Protein AF-0000000076477347 (afdb_homodimer)

Radius of gyration: 23.26 Å; Cα contacts (8 Å, |Δi|>4): 384; chains: 2; bounding box: 80×72×54 Å

Nearest PDB structures (foldseek):
  6jx6-assembly1_C  TM=3.101E-01  e=1.549E+00  Homo sapiens
  8zgt-assembly1_B  TM=3.311E-01  e=4.019E+00  Rattus norvegicus
  6jx6-assembly1_A  TM=3.205E-01  e=6.981E+00  Homo sapiens
  8e2i-assembly1_F  TM=3.135E-01  e=9.434E+00  Homo sapiens
  6jx6-assembly1_C  TM=3.101E-01  e=1.092E+00  Homo sapiens

pLDDT: mean 87.74, std 16.14, range [34.28, 98.88]

Solvent-accessible surface area (backbone atoms only — not comparable to full-atom values): 16203 Å² total; per-residue (Å²): 125,46,70,47,21,45,52,8,28,43,40,31,22,43,45,35,34,51,50,20,51,51,49,57,73,47,49,50,94,63,25,25,78,63,32,74,58,43,47,65,43,47,50,50,52,47,52,53,48,20,65,73,67,69,42,90,68,79,85,78,55,50,40,61,53,42,50,49,50,34,45,25,25,32,55,10,20,58,37,28,42,72,66,34,65,66,16,38,49,33,39,42,50,43,49,67,56,47,39,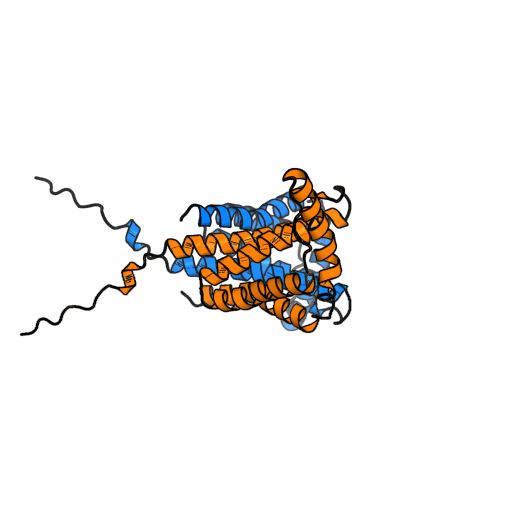64,52,72,28,47,28,86,83,44,59,85,89,40,70,66,23,56,52,23,43,50,53,32,36,54,50,42,17,54,46,10,44,44,34,24,49,52,19,49,59,70,63,45,74,68,61,74,74,73,53,81,74,72,75,78,79,79,125,124,46,69,46,21,45,52,7,29,41,40,32,22,43,45,35,33,52,50,21,51,51,50,58,72,47,50,49,94,63,24,26,78,62,32,73,57,43,45,65,43,48,50,51,52,46,51,51,47,20,66,72,66,71,43,90,68,80,85,78,55,49,40,59,52,43,50,50,50,35,45,26,25,32,55,11,20,57,36,29,41,74,66,34,64,66,14,38,50,34,39,43,51,43,49,65,57,47,38,62,52,73,29,47,30,86,82,45,60,83,89,40,71,66,23,55,52,23,42,50,53,32,38,52,49,42,17,54,45,10,44,42,34,24,48,53,19,50,57,70,64,45,75,70,61,74,75,74,53,80,73,74,76,76,78,80,124

Sequence (314 aa):
MGFSSFLGRVLFASLFILSAWQMFNEFDANGGPISKELIPKLSVVKNNLSSKLGVALPDIDARQFIATIIFLKGVGGILFVFGSTFGSFLLLLHLAITTPLLYDFYNHSPGKPKYNQLLNDFLLNTALFGALLFFIGMKNSIPRSQLRKKTPKAKTVMGFSSFLGRVLFASLFILSAWQMFNEFDANGGPISKELIPKLSVVKNNLSSKLGVALPDIDARQFIATIIFLKGVGGILFVFGSTFGSFLLLLHLAITTPLLYDFYNHSPGKPKYNQLLNDFLLNTALFGALLFFIGMKNSIPRSQLRKKTPKAKTV

Foldseek 3Di:
DDPVQLVVLLVLLVVLQVVLVVQVVQQDPQSGPVLVQQQVLVVVVQVVVCVVVVHRDDRDRSNVVSVLLSCLSNVLSVCVSVVDLVSLVSVLVSLVRVLCRRLVLVVDDPPDPSSVVSVVSSVVSVVSNVVSVVSNVVVVPPDPVVVPPDPPDPPDD/DDPVQLVVLLVLLVVLQVVLVVQVVQQDPQSGPCLVQQQVLVVVVQVVVCVVVVHRDDRDRSNVVSVLLSCLSNVLSVCVSVVDLVSLVSVLVSLVRVLCRRLVLVVDDPPDPSSVVSVVSSVVSVVSNVVSVVSNVVVVPPDPPVVPDDPPDPPPD

InterPro domains:
  IPR008637 HR-like lesion-inducer [PF05514] (1-138)

Structure (mmCIF, N/CA/C/O backbone):
data_AF-0000000076477347-model_v1
#
loop_
_entity.id
_entity.type
_entity.pdbx_description
1 polymer 'HR-like lesion-inducer'
#
loop_
_atom_site.group_PDB
_atom_site.id
_atom_site.type_symbol
_atom_site.label_atom_id
_atom_site.label_alt_id
_atom_site.label_comp_id
_atom_site.label_asym_id
_atom_site.label_entity_id
_atom_site.label_seq_id
_atom_site.pdbx_PDB_ins_code
_atom_site.Cartn_x
_atom_site.Cartn_y
_atom_site.Cartn_z
_atom_site.occupancy
_atom_site.B_iso_or_equiv
_atom_site.auth_seq_id
_atom_site.auth_comp_id
_atom_site.auth_asym_id
_atom_site.auth_atom_id
_atom_site.pdbx_PDB_model_num
ATOM 1 N N . MET A 1 1 ? -22.594 1.896 -4.039 1 59.19 1 MET A N 1
ATOM 2 C CA . MET A 1 1 ? -21.438 2.359 -3.285 1 59.19 1 MET A CA 1
ATOM 3 C C . MET A 1 1 ? -21.047 3.77 -3.707 1 59.19 1 MET A C 1
ATOM 5 O O . MET A 1 1 ? -21.297 4.18 -4.84 1 59.19 1 MET A O 1
ATOM 9 N N . GLY A 1 2 ? -20.922 4.781 -2.832 1 76 2 GLY A N 1
ATOM 10 C CA . GLY A 1 2 ? -20.75 6.195 -3.127 1 76 2 GLY A CA 1
ATOM 11 C C . GLY A 1 2 ? -19.547 6.473 -4.012 1 76 2 GLY A C 1
ATOM 12 O O . GLY A 1 2 ? -18.766 5.566 -4.312 1 76 2 GLY A O 1
ATOM 13 N N . PHE A 1 3 ? -19.469 7.473 -4.719 1 89.75 3 PHE A N 1
ATOM 14 C CA . PHE A 1 3 ? -18.422 7.953 -5.609 1 89.75 3 PHE A CA 1
ATOM 15 C C . PHE A 1 3 ? -17.047 7.754 -4.973 1 89.75 3 PHE A C 1
ATOM 17 O O . PHE A 1 3 ? -16.094 7.324 -5.645 1 89.75 3 PHE A O 1
ATOM 24 N N . SER A 1 4 ? -16.984 7.984 -3.709 1 92.5 4 SER A N 1
ATOM 25 C CA . SER A 1 4 ? -15.703 7.844 -3.025 1 92.5 4 SER A CA 1
ATOM 26 C C . SER A 1 4 ? -15.242 6.391 -3.01 1 92.5 4 SER A C 1
ATOM 28 O O . SER A 1 4 ? -14.055 6.109 -3.156 1 92.5 4 SER A O 1
ATOM 30 N N . SER A 1 5 ? -16.156 5.488 -2.859 1 94.62 5 SER A N 1
ATOM 31 C CA . SER A 1 5 ? -15.812 4.074 -2.848 1 94.62 5 SER A CA 1
ATOM 32 C C . SER A 1 5 ? -15.328 3.613 -4.219 1 94.62 5 SER A C 1
ATOM 34 O O . SER A 1 5 ? -14.328 2.893 -4.32 1 94.62 5 SER A O 1
ATOM 36 N N . PHE A 1 6 ? -15.977 4.078 -5.238 1 96.56 6 PHE A N 1
ATOM 37 C CA . PHE A 1 6 ? -15.586 3.711 -6.594 1 96.56 6 PHE A CA 1
ATOM 38 C C . PHE A 1 6 ? -14.219 4.281 -6.938 1 96.56 6 PHE A C 1
ATOM 40 O O . PHE A 1 6 ? -13.352 3.566 -7.441 1 96.56 6 PHE A O 1
ATOM 47 N N . LEU A 1 7 ? -14.023 5.559 -6.633 1 98 7 LEU A N 1
ATOM 48 C CA . LEU A 1 7 ? -12.734 6.199 -6.891 1 98 7 LEU A CA 1
ATOM 49 C C . LEU A 1 7 ? -11.625 5.5 -6.121 1 98 7 LEU A C 1
ATOM 51 O O . LEU A 1 7 ? -10.523 5.301 -6.652 1 98 7 LEU A O 1
ATOM 55 N N . GLY A 1 8 ? -11.938 5.207 -4.883 1 98.5 8 GLY A N 1
ATOM 56 C CA . GLY A 1 8 ? -10.961 4.492 -4.07 1 98.5 8 GLY A CA 1
ATOM 57 C C . GLY A 1 8 ? -10.562 3.15 -4.652 1 98.5 8 GLY A C 1
ATOM 58 O O . GLY A 1 8 ? -9.383 2.811 -4.691 1 98.5 8 GLY A O 1
ATOM 59 N N . ARG A 1 9 ? -11.5 2.412 -5.16 1 98.56 9 ARG A N 1
ATOM 60 C CA . ARG A 1 9 ? -11.227 1.1 -5.738 1 98.56 9 ARG A CA 1
ATOM 61 C C . ARG A 1 9 ? -10.422 1.225 -7.023 1 98.56 9 ARG A C 1
ATOM 63 O O . ARG A 1 9 ? -9.547 0.397 -7.301 1 98.56 9 ARG A O 1
ATOM 70 N N . VAL A 1 10 ? -10.688 2.219 -7.777 1 98.75 10 VAL A N 1
ATOM 71 C CA . VAL A 1 10 ? -9.953 2.443 -9.016 1 98.75 10 VAL A CA 1
ATOM 72 C C . VAL A 1 10 ? -8.492 2.746 -8.703 1 98.75 10 VAL A C 1
ATOM 74 O O . VAL A 1 10 ? -7.586 2.172 -9.312 1 98.75 10 VAL A O 1
ATOM 77 N N . LEU A 1 11 ? -8.258 3.625 -7.77 1 98.75 11 LEU A N 1
ATOM 78 C CA . LEU A 1 11 ? -6.895 3.979 -7.383 1 98.75 11 LEU A CA 1
ATOM 79 C C . LEU A 1 11 ? -6.16 2.77 -6.816 1 98.75 11 LEU A C 1
ATOM 81 O O . LEU A 1 11 ? -4.996 2.529 -7.152 1 98.75 11 LEU A O 1
ATOM 85 N N . PHE A 1 12 ? -6.855 2.035 -6.012 1 98.88 12 PHE A N 1
ATOM 86 C CA . PHE A 1 12 ? -6.266 0.847 -5.406 1 98.88 12 PHE A CA 1
ATOM 87 C C . PHE A 1 12 ? -5.895 -0.177 -6.473 1 98.88 12 PHE A C 1
ATOM 89 O O . PHE A 1 12 ? -4.762 -0.661 -6.508 1 98.88 12 PHE A O 1
ATOM 96 N N . ALA A 1 13 ? -6.824 -0.39 -7.418 1 98.88 13 ALA A N 1
ATOM 97 C CA . ALA A 1 13 ? -6.668 -1.441 -8.422 1 98.88 13 ALA A CA 1
ATOM 98 C C . ALA A 1 13 ? -5.648 -1.04 -9.477 1 98.88 13 ALA A C 1
ATOM 100 O O . ALA A 1 13 ? -5.062 -1.899 -10.141 1 98.88 13 ALA A O 1
ATOM 101 N N . SER A 1 14 ? -5.504 0.234 -9.609 1 98.62 14 SER A N 1
ATOM 102 C CA . SER A 1 14 ? -4.59 0.7 -10.648 1 98.62 14 SER A CA 1
ATOM 103 C C . SER A 1 14 ? -3.178 0.174 -10.422 1 98.62 14 SER A C 1
ATOM 105 O O . SER A 1 14 ? -2.457 -0.12 -11.375 1 98.62 14 SER A O 1
ATOM 107 N N . LEU A 1 15 ? -2.748 0.064 -9.18 1 98.5 15 LEU A N 1
ATOM 108 C CA . LEU A 1 15 ? -1.433 -0.482 -8.867 1 98.5 15 LEU A CA 1
ATOM 109 C C . LEU A 1 15 ? -1.254 -1.865 -9.484 1 98.5 15 LEU A C 1
ATOM 111 O O . LEU A 1 15 ? -0.25 -2.127 -10.148 1 98.5 15 LEU A O 1
ATOM 115 N N . PHE A 1 16 ? -2.281 -2.686 -9.312 1 98.75 16 PHE A N 1
ATOM 116 C CA . PHE A 1 16 ? -2.195 -4.078 -9.742 1 98.75 16 PHE A CA 1
ATOM 117 C C . PHE A 1 16 ? -2.354 -4.184 -11.258 1 98.75 16 PHE A C 1
ATOM 119 O O . PHE A 1 16 ? -1.643 -4.953 -11.906 1 98.75 16 PHE A O 1
ATOM 126 N N . ILE A 1 17 ? -3.238 -3.404 -11.789 1 98.69 17 ILE A N 1
ATOM 127 C CA . ILE A 1 17 ? -3.521 -3.463 -13.219 1 98.69 17 ILE A CA 1
ATOM 128 C C . ILE A 1 17 ? -2.311 -2.963 -14.008 1 98.69 17 ILE A C 1
ATOM 130 O O . ILE A 1 17 ? -1.913 -3.576 -15 1 98.69 17 ILE A O 1
ATOM 134 N N . LEU A 1 18 ? -1.675 -1.872 -13.578 1 97.88 18 LEU A N 1
ATOM 135 C CA . LEU A 1 18 ? -0.497 -1.339 -14.25 1 97.88 18 LEU A CA 1
ATOM 136 C C . LEU A 1 18 ? 0.675 -2.309 -14.148 1 97.88 18 LEU A C 1
ATOM 138 O O . LEU A 1 18 ? 1.418 -2.498 -15.117 1 97.88 18 LEU A O 1
ATOM 142 N N . SER A 1 19 ? 0.821 -2.842 -12.977 1 97.31 19 SER A N 1
ATOM 143 C CA . SER A 1 19 ? 1.883 -3.824 -12.789 1 97.31 19 SER A CA 1
ATOM 144 C C . SER A 1 19 ? 1.677 -5.039 -13.688 1 97.31 19 SER A C 1
ATOM 146 O O . SER A 1 19 ? 2.629 -5.543 -14.289 1 97.31 19 SER A O 1
ATOM 148 N N . ALA A 1 20 ? 0.425 -5.504 -13.742 1 97.88 20 ALA A N 1
ATOM 149 C CA . ALA A 1 20 ? 0.11 -6.629 -14.617 1 97.88 20 ALA A CA 1
ATOM 150 C C . ALA A 1 20 ? 0.413 -6.293 -16.078 1 97.88 20 ALA A C 1
ATOM 152 O O . ALA A 1 20 ? 0.956 -7.121 -16.812 1 97.88 20 ALA A O 1
ATOM 153 N N . TRP A 1 21 ? 0.079 -5.113 -16.469 1 97.38 21 TRP A N 1
ATOM 154 C CA . TRP A 1 21 ? 0.331 -4.656 -17.844 1 97.38 21 TRP A CA 1
ATOM 155 C C . TRP A 1 21 ? 1.826 -4.637 -18.141 1 97.38 21 TRP A C 1
ATOM 157 O O . TRP A 1 21 ? 2.26 -5.105 -19.188 1 97.38 21 TRP A O 1
ATOM 167 N N . GLN A 1 22 ? 2.607 -4.129 -17.234 1 95.31 22 GLN A N 1
ATOM 168 C CA . GLN A 1 22 ? 4.059 -4.086 -17.391 1 95.31 22 GLN A CA 1
ATOM 169 C C . GLN A 1 22 ? 4.645 -5.492 -17.469 1 95.31 22 GLN A C 1
ATOM 171 O O . GLN A 1 22 ? 5.5 -5.766 -18.312 1 95.31 22 GLN A O 1
ATOM 176 N N . MET A 1 23 ? 4.172 -6.328 -16.578 1 95.81 23 MET A N 1
ATOM 177 C CA . MET A 1 23 ? 4.66 -7.703 -16.562 1 95.81 23 MET A CA 1
ATOM 178 C C . MET A 1 23 ? 4.316 -8.414 -17.875 1 95.81 23 MET A C 1
ATOM 180 O O . MET A 1 23 ? 5.098 -9.227 -18.359 1 95.81 23 MET A O 1
ATOM 184 N N . PHE A 1 24 ? 3.201 -8.094 -18.375 1 96.25 24 PHE A N 1
ATOM 185 C CA . PHE A 1 24 ? 2.768 -8.68 -19.641 1 96.25 24 PHE A CA 1
ATOM 186 C C . PHE A 1 24 ? 3.656 -8.219 -20.781 1 96.25 24 PHE A C 1
ATOM 188 O O . PHE A 1 24 ? 4.062 -9.023 -21.625 1 96.25 24 PHE A O 1
ATOM 195 N N . ASN A 1 25 ? 4.016 -6.953 -20.766 1 95.62 25 ASN A N 1
ATOM 196 C CA . ASN A 1 25 ? 4.848 -6.391 -21.828 1 95.62 25 ASN A CA 1
ATOM 197 C C . ASN A 1 25 ? 6.277 -6.922 -21.766 1 95.62 25 ASN A C 1
ATOM 199 O O . ASN A 1 25 ? 6.969 -6.988 -22.781 1 95.62 25 ASN A O 1
ATOM 203 N N . GLU A 1 26 ? 6.672 -7.297 -20.594 1 94.38 26 GLU A N 1
ATOM 204 C CA . GLU A 1 26 ? 8.039 -7.773 -20.406 1 94.38 26 GLU A CA 1
ATOM 205 C C . GLU A 1 26 ? 8.094 -9.297 -20.406 1 94.38 26 GLU A C 1
ATOM 207 O O . GLU A 1 26 ? 9.148 -9.883 -20.156 1 94.38 26 GLU A O 1
ATOM 212 N N . PHE A 1 27 ? 6.957 -9.891 -20.75 1 92 27 PHE A N 1
ATOM 213 C CA . PHE A 1 27 ? 6.84 -11.344 -20.703 1 92 27 PHE A CA 1
ATOM 214 C C . PHE A 1 27 ? 7.648 -11.977 -21.828 1 92 27 PHE A C 1
ATOM 216 O O . PHE A 1 27 ? 7.543 -11.562 -22.984 1 92 27 PHE A O 1
ATOM 223 N N . ASP A 1 28 ? 8.633 -12.797 -21.516 1 91.5 28 ASP A N 1
ATOM 224 C CA . ASP A 1 28 ? 9.469 -13.469 -22.516 1 91.5 28 ASP A CA 1
ATOM 225 C C . ASP A 1 28 ? 9.555 -14.969 -22.234 1 91.5 28 ASP A C 1
ATOM 227 O O . ASP A 1 28 ? 8.719 -15.516 -21.516 1 91.5 28 ASP A O 1
ATOM 231 N N . ALA A 1 29 ? 10.438 -15.703 -22.891 1 88.56 29 ALA A N 1
ATOM 232 C CA . ALA A 1 29 ? 10.539 -17.156 -22.812 1 88.56 29 ALA A CA 1
ATOM 233 C C . ALA A 1 29 ? 10.891 -17.609 -21.406 1 88.56 29 ALA A C 1
ATOM 235 O O . ALA A 1 29 ? 10.57 -18.734 -21 1 88.56 29 ALA A O 1
ATOM 236 N N . ASN A 1 30 ? 11.461 -16.734 -20.609 1 87.81 30 ASN A N 1
ATOM 237 C CA . ASN A 1 30 ? 11.867 -17.078 -19.25 1 87.81 30 ASN A CA 1
ATOM 238 C C . ASN A 1 30 ? 10.977 -16.391 -18.203 1 87.81 30 ASN A C 1
ATOM 240 O O . ASN A 1 30 ? 11.305 -16.359 -17.016 1 87.81 30 ASN A O 1
ATOM 244 N N . GLY A 1 31 ? 9.844 -15.766 -18.578 1 90 31 GLY A N 1
ATOM 245 C CA . GLY A 1 31 ? 8.914 -15.141 -17.656 1 90 31 GLY A CA 1
ATOM 246 C C . GLY A 1 31 ? 9.18 -13.664 -17.453 1 90 31 GLY A C 1
ATOM 247 O O . GLY A 1 31 ? 8.406 -12.977 -16.766 1 90 31 GLY A O 1
ATOM 248 N N . GLY A 1 32 ? 10.344 -13.125 -17.969 1 91.25 32 GLY A N 1
ATOM 249 C CA . GLY A 1 32 ? 10.656 -11.711 -17.844 1 91.25 32 GLY A CA 1
ATOM 250 C C . GLY A 1 32 ? 11.609 -11.406 -16.719 1 91.25 32 GLY A C 1
ATOM 251 O O . GLY A 1 32 ? 12.031 -12.305 -15.984 1 91.25 32 GLY A O 1
ATOM 252 N N . PRO A 1 33 ? 11.984 -10.156 -16.516 1 89.25 33 PRO A N 1
ATOM 253 C CA . PRO A 1 33 ? 12.961 -9.75 -15.508 1 89.25 33 PRO A CA 1
ATOM 254 C C . PRO A 1 33 ? 12.547 -10.133 -14.086 1 89.25 33 PRO A C 1
ATOM 256 O O . PRO A 1 33 ? 13.391 -10.469 -13.258 1 89.25 33 PRO A O 1
ATOM 259 N N . ILE A 1 34 ? 11.32 -10.125 -13.836 1 90.06 34 ILE A N 1
ATOM 260 C CA . ILE A 1 34 ? 10.844 -10.398 -12.484 1 90.06 34 ILE A CA 1
ATOM 261 C C . ILE A 1 34 ? 11.062 -11.867 -12.148 1 90.06 34 ILE A C 1
ATOM 263 O O . ILE A 1 34 ? 11.141 -12.234 -10.977 1 90.06 34 ILE A O 1
ATOM 267 N N . SER A 1 35 ? 11.055 -12.742 -13.133 1 90.5 35 SER A N 1
ATOM 268 C CA . SER A 1 35 ? 11.273 -14.172 -12.922 1 90.5 35 SER A CA 1
ATOM 269 C C . SER A 1 35 ? 12.633 -14.438 -12.289 1 90.5 35 SER A C 1
ATOM 271 O O . SER A 1 35 ? 12.797 -15.406 -11.547 1 90.5 35 SER A O 1
ATOM 273 N N . LYS A 1 36 ? 13.57 -13.602 -12.602 1 89.62 36 LYS A N 1
ATOM 274 C CA . LYS A 1 36 ? 14.922 -13.766 -12.07 1 89.62 36 LYS A CA 1
ATOM 275 C C . LYS A 1 36 ? 14.945 -13.57 -10.555 1 89.62 36 LYS A C 1
ATOM 277 O O . LYS A 1 36 ? 15.82 -14.109 -9.867 1 89.62 36 LYS A O 1
ATOM 282 N N . GLU A 1 37 ? 13.961 -12.859 -10.086 1 88.06 37 GLU A N 1
ATOM 283 C CA . GLU A 1 37 ? 13.867 -12.617 -8.648 1 88.06 37 GLU A CA 1
ATOM 284 C C . GLU A 1 37 ? 12.953 -13.633 -7.977 1 88.06 37 GLU A C 1
ATOM 286 O O . GLU A 1 37 ? 13.25 -14.133 -6.891 1 88.06 37 GLU A O 1
ATOM 291 N N . LEU A 1 38 ? 11.938 -14.023 -8.602 1 90.06 38 LEU A N 1
ATOM 292 C CA . LEU A 1 38 ? 10.867 -14.805 -7.996 1 90.06 38 L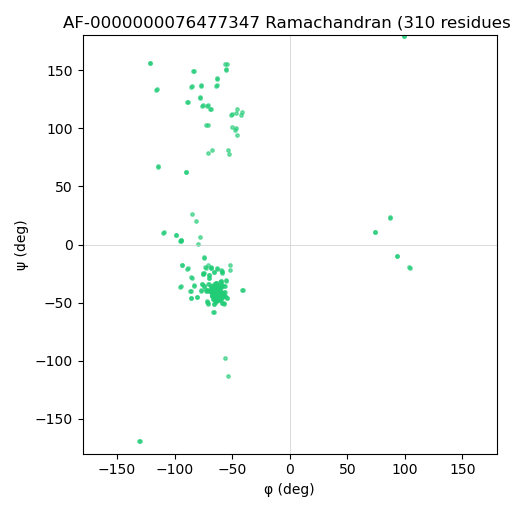EU A CA 1
ATOM 293 C C . LEU A 1 38 ? 11.188 -16.297 -8.031 1 90.06 38 LEU A C 1
ATOM 295 O O . LEU A 1 38 ? 10.961 -17 -7.047 1 90.06 38 LEU A O 1
ATOM 299 N N . ILE A 1 39 ? 11.742 -16.75 -9.109 1 87.75 39 ILE A N 1
ATOM 300 C CA . ILE A 1 39 ? 11.836 -18.188 -9.352 1 87.75 39 ILE A CA 1
ATOM 301 C C . ILE A 1 39 ? 12.867 -18.797 -8.406 1 87.75 39 ILE A C 1
ATOM 303 O O . ILE A 1 39 ? 12.602 -19.828 -7.77 1 87.75 39 ILE A O 1
ATOM 307 N N . PRO A 1 40 ? 14.094 -18.203 -8.32 1 87.56 40 PRO A N 1
ATOM 308 C CA . PRO A 1 40 ? 15.047 -18.781 -7.371 1 87.56 40 PRO A CA 1
ATOM 309 C C . PRO A 1 40 ? 14.5 -18.844 -5.945 1 87.56 40 PRO A C 1
ATOM 311 O O . PRO A 1 40 ? 14.75 -19.812 -5.223 1 87.56 40 PRO A O 1
ATOM 314 N N . LYS A 1 41 ? 13.734 -17.859 -5.574 1 87.88 41 LYS A N 1
ATOM 315 C CA . LYS A 1 41 ? 13.172 -17.812 -4.227 1 87.88 41 LYS A CA 1
ATOM 316 C C . LYS A 1 41 ? 12.062 -18.844 -4.059 1 87.88 41 LYS A C 1
ATOM 318 O O . LYS A 1 41 ? 11.922 -19.438 -2.992 1 87.88 41 LYS A O 1
ATOM 323 N N . LEU A 1 42 ? 11.352 -18.953 -5.004 1 86.38 42 LEU A N 1
ATOM 324 C CA . LEU A 1 42 ? 10.297 -19.953 -5 1 86.38 42 LEU A CA 1
ATOM 325 C C . LEU A 1 42 ? 10.883 -21.359 -4.895 1 86.38 42 LEU A C 1
ATOM 327 O O . LEU A 1 42 ? 10.336 -22.219 -4.195 1 86.38 42 LEU A O 1
ATOM 331 N N . SER A 1 43 ? 11.914 -21.578 -5.586 1 85.38 43 SER A N 1
ATOM 332 C CA . SER A 1 43 ? 12.594 -22.875 -5.551 1 85.38 43 SER A CA 1
ATOM 333 C C . SER A 1 43 ? 13.094 -23.188 -4.145 1 85.38 43 SER A C 1
ATOM 335 O O . SER A 1 43 ? 13.031 -24.344 -3.709 1 85.38 43 SER A O 1
ATOM 337 N N . VAL A 1 44 ? 13.531 -22.188 -3.473 1 82.94 44 VAL A N 1
ATOM 338 C CA . VAL A 1 44 ? 14.031 -22.375 -2.113 1 82.94 44 VAL A CA 1
ATOM 339 C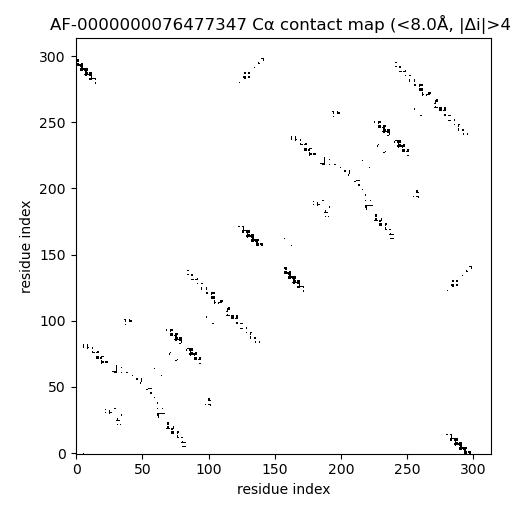 C . VAL A 1 44 ? 12.883 -22.766 -1.19 1 82.94 44 VAL A C 1
ATOM 341 O O . VAL A 1 44 ? 13.016 -23.688 -0.379 1 82.94 44 VAL A O 1
ATOM 344 N N . VAL A 1 45 ? 11.82 -22.109 -1.318 1 82.44 45 VAL A N 1
ATOM 345 C CA . VAL A 1 45 ? 10.641 -22.391 -0.5 1 82.44 45 VAL A CA 1
ATOM 346 C C . VAL A 1 45 ? 10.125 -23.797 -0.81 1 82.44 45 VAL A C 1
ATOM 348 O O . VAL A 1 45 ? 9.758 -24.547 0.099 1 82.44 45 VAL A O 1
ATOM 351 N N . LYS A 1 46 ? 10.125 -24.125 -2.035 1 83.31 46 LYS A N 1
ATOM 352 C CA . LYS A 1 46 ? 9.688 -25.453 -2.469 1 83.31 46 LYS A CA 1
ATOM 353 C C . LYS A 1 46 ? 10.57 -26.547 -1.878 1 83.31 46 LYS A C 1
ATOM 355 O O . LYS A 1 46 ? 10.07 -27.562 -1.396 1 83.31 46 LYS A O 1
ATOM 360 N N . ASN A 1 47 ? 11.836 -26.328 -1.999 1 83.81 47 ASN A N 1
ATOM 361 C CA . ASN A 1 47 ? 12.789 -27.297 -1.48 1 83.81 47 ASN A CA 1
ATOM 362 C C . ASN A 1 47 ? 12.641 -27.484 0.028 1 83.81 47 ASN A C 1
ATOM 364 O O . ASN A 1 47 ? 12.703 -28.609 0.532 1 83.81 47 ASN A O 1
ATOM 368 N N . ASN A 1 48 ? 12.383 -26.359 0.703 1 82.31 48 ASN A N 1
ATOM 369 C CA . ASN A 1 48 ? 12.18 -26.422 2.146 1 82.31 48 ASN A CA 1
ATOM 370 C C . ASN A 1 48 ? 10.898 -27.172 2.498 1 82.31 48 ASN A C 1
ATOM 372 O O . ASN A 1 48 ? 10.891 -27.984 3.426 1 82.31 48 ASN A O 1
ATOM 376 N N . LEU A 1 49 ? 9.961 -26.891 1.741 1 80.25 49 LEU A N 1
ATOM 377 C CA . LEU A 1 49 ? 8.68 -27.562 1.964 1 80.25 49 LEU A CA 1
ATOM 378 C C . LEU A 1 49 ? 8.773 -29.047 1.618 1 80.25 49 LEU A C 1
ATOM 380 O O . LEU A 1 49 ? 8.219 -29.875 2.328 1 80.25 49 LEU A O 1
ATOM 384 N N . SER A 1 50 ? 9.453 -29.312 0.569 1 83.31 50 SER A N 1
ATOM 385 C CA . SER A 1 50 ? 9.672 -30.703 0.162 1 83.31 50 SER A CA 1
ATOM 386 C C . SER A 1 50 ? 10.43 -31.469 1.229 1 83.31 50 SER A C 1
ATOM 388 O O . SER A 1 50 ? 10.117 -32.625 1.502 1 83.31 50 SER A O 1
ATOM 390 N N . SER A 1 51 ? 11.375 -30.828 1.722 1 85.69 51 SER A N 1
ATOM 391 C CA . SER A 1 51 ? 12.164 -31.469 2.766 1 85.69 51 SER A CA 1
ATOM 392 C C . SER A 1 51 ? 11.328 -31.719 4.016 1 85.69 51 SER A C 1
ATOM 394 O O . SER A 1 51 ? 11.422 -32.781 4.621 1 85.69 51 SER A O 1
ATOM 396 N N . LYS A 1 52 ? 10.445 -30.781 4.324 1 85.62 52 LYS A N 1
ATOM 397 C CA . LYS A 1 52 ? 9.625 -30.891 5.531 1 85.62 52 LYS A CA 1
ATOM 398 C C . LYS A 1 52 ? 8.492 -31.906 5.332 1 85.62 52 LYS A C 1
ATOM 400 O O . LYS A 1 52 ? 8.164 -32.656 6.25 1 85.62 52 LYS A O 1
ATOM 405 N N . LEU A 1 53 ? 8.039 -31.938 4.164 1 84.88 53 LEU A N 1
ATOM 406 C CA . LEU A 1 53 ? 6.914 -32.812 3.877 1 84.88 53 LEU A CA 1
ATOM 407 C C . LEU A 1 53 ? 7.398 -34.188 3.367 1 84.88 53 LEU A C 1
ATOM 409 O O . LEU A 1 53 ? 6.645 -35.156 3.377 1 84.88 53 LEU A O 1
ATOM 413 N N . GLY A 1 54 ? 8.57 -34.25 2.959 1 80.44 54 GLY A N 1
ATOM 414 C CA . GLY A 1 54 ? 9.141 -35.5 2.459 1 80.44 54 GLY A CA 1
ATOM 415 C C . GLY A 1 54 ? 8.625 -35.875 1.086 1 80.44 54 GLY A C 1
ATOM 416 O O . GLY A 1 54 ? 8.562 -37.062 0.751 1 80.44 54 GLY A O 1
ATOM 417 N N . VAL A 1 55 ? 7.973 -35.031 0.479 1 79.31 55 VAL A N 1
ATOM 418 C CA . VAL A 1 55 ? 7.445 -35.312 -0.849 1 79.31 55 VAL A CA 1
ATOM 419 C C . VAL A 1 55 ? 8.078 -34.406 -1.877 1 79.31 55 VAL A C 1
ATOM 421 O O . VAL A 1 55 ? 8.367 -33.219 -1.574 1 79.31 55 VAL A O 1
ATOM 424 N N . ALA A 1 56 ? 8.508 -35 -3.01 1 76.25 56 ALA A N 1
ATOM 425 C CA . ALA A 1 56 ? 9.07 -34.188 -4.094 1 76.25 56 ALA A CA 1
ATOM 426 C C . ALA A 1 56 ? 8 -33.344 -4.754 1 76.25 56 ALA A C 1
ATOM 428 O O . ALA A 1 56 ? 6.977 -33.844 -5.211 1 76.25 56 ALA A O 1
ATOM 429 N N . LEU A 1 57 ? 8.148 -32 -4.645 1 73.44 57 LEU A N 1
ATOM 430 C CA . LEU A 1 57 ? 7.199 -31.094 -5.289 1 73.44 57 LEU A CA 1
ATOM 431 C C . LEU A 1 57 ? 7.59 -30.859 -6.742 1 73.44 57 LEU A C 1
ATOM 433 O O . LEU A 1 57 ? 8.773 -30.859 -7.082 1 73.44 57 LEU A O 1
ATOM 437 N N . PRO A 1 58 ? 6.586 -30.891 -7.641 1 75.31 58 PRO A N 1
ATOM 438 C CA . PRO A 1 58 ? 6.883 -30.672 -9.062 1 75.31 58 PRO A CA 1
ATOM 439 C C . PRO A 1 58 ? 7.617 -29.359 -9.312 1 75.31 58 PRO A C 1
ATOM 441 O O . PRO A 1 58 ? 7.535 -28.438 -8.508 1 75.31 58 PRO A O 1
ATOM 444 N N . ASP A 1 59 ? 8.484 -29.391 -10.438 1 78.62 59 ASP A N 1
ATOM 445 C CA . ASP A 1 59 ? 9.195 -28.188 -10.828 1 78.62 59 ASP A CA 1
ATOM 446 C C . ASP A 1 59 ? 8.219 -27.094 -11.25 1 78.62 59 ASP A C 1
ATOM 448 O O . ASP A 1 59 ? 7.172 -27.375 -11.836 1 78.62 59 ASP A O 1
ATOM 452 N N . ILE A 1 60 ? 8.492 -26 -10.828 1 76.56 60 ILE A N 1
ATOM 453 C CA . ILE A 1 60 ? 7.645 -24.859 -11.188 1 76.56 60 ILE A CA 1
ATOM 454 C C . ILE A 1 60 ? 8.156 -24.234 -12.484 1 76.56 60 ILE A C 1
ATOM 456 O O . ILE A 1 60 ? 9.344 -23.938 -12.609 1 76.56 60 ILE A O 1
ATOM 460 N N . ASP A 1 61 ? 7.238 -24.188 -13.461 1 87.06 61 ASP A N 1
ATOM 461 C CA . ASP A 1 61 ? 7.543 -23.484 -14.703 1 87.06 61 ASP A CA 1
ATOM 462 C C . ASP A 1 61 ? 7.465 -21.969 -14.508 1 87.06 61 ASP A C 1
ATOM 464 O O . ASP A 1 61 ? 6.398 -21.438 -14.203 1 87.06 61 ASP A O 1
ATOM 468 N N . ALA A 1 62 ? 8.57 -21.312 -14.742 1 88.94 62 ALA A N 1
ATOM 469 C CA . ALA A 1 62 ? 8.664 -19.875 -14.516 1 88.94 62 ALA A CA 1
ATOM 470 C C . ALA A 1 62 ? 7.621 -19.125 -15.344 1 88.94 62 ALA A C 1
ATOM 472 O O . ALA A 1 62 ? 6.977 -18.203 -14.852 1 88.94 62 ALA A O 1
ATOM 473 N N . ARG A 1 63 ? 7.477 -19.5 -16.5 1 92 63 ARG A N 1
ATOM 474 C CA . ARG A 1 63 ? 6.551 -18.828 -17.406 1 92 63 ARG A CA 1
ATOM 475 C C . ARG A 1 63 ? 5.113 -18.953 -16.906 1 92 63 ARG A C 1
ATOM 477 O O . ARG A 1 63 ? 4.375 -17.969 -16.891 1 92 63 ARG A O 1
ATOM 484 N N . GLN A 1 64 ? 4.805 -20.172 -16.562 1 92.88 64 GLN A N 1
ATOM 485 C CA . GLN A 1 64 ? 3.449 -20.391 -16.078 1 92.88 64 GLN A CA 1
ATOM 486 C C . GLN A 1 64 ? 3.199 -19.641 -14.773 1 92.88 64 GLN A C 1
ATOM 488 O O . GLN A 1 64 ? 2.107 -19.109 -14.555 1 92.88 64 GLN A O 1
ATOM 493 N N . PHE A 1 65 ? 4.18 -19.672 -13.945 1 94.19 65 PHE A N 1
ATOM 494 C CA . PHE A 1 65 ? 4.051 -18.984 -12.664 1 94.19 65 PHE A CA 1
ATOM 495 C C . PHE A 1 65 ? 3.832 -17.5 -12.859 1 94.19 65 PHE A C 1
ATOM 497 O O . PHE A 1 65 ? 2.93 -16.906 -12.258 1 94.19 65 PHE A O 1
ATOM 504 N N . ILE A 1 66 ? 4.625 -16.875 -13.711 1 95.88 66 ILE A N 1
ATOM 505 C CA . ILE A 1 66 ? 4.512 -15.445 -13.961 1 95.88 66 ILE A CA 1
ATOM 506 C C . ILE A 1 66 ? 3.182 -15.141 -14.641 1 95.88 66 ILE A C 1
ATOM 508 O O . ILE A 1 66 ? 2.527 -14.141 -14.328 1 95.88 66 ILE A O 1
ATOM 512 N N . ALA A 1 67 ? 2.779 -16.016 -15.523 1 96.44 67 ALA A N 1
ATOM 513 C CA . ALA A 1 67 ? 1.485 -15.844 -16.172 1 96.44 67 ALA A CA 1
ATOM 514 C C . ALA A 1 67 ? 0.35 -15.852 -15.156 1 96.44 67 ALA A C 1
ATOM 516 O O . ALA A 1 67 ? -0.614 -15.094 -15.289 1 96.44 67 ALA A O 1
ATOM 517 N N . THR A 1 68 ? 0.48 -16.734 -14.203 1 96.88 68 THR A N 1
ATOM 518 C CA . THR A 1 68 ? -0.523 -16.812 -13.148 1 96.88 68 THR A CA 1
ATOM 519 C C . THR A 1 68 ? -0.575 -15.523 -12.344 1 96.88 68 THR A C 1
ATOM 521 O O . THR A 1 68 ? -1.657 -15 -12.062 1 96.88 68 THR A O 1
ATOM 524 N N . ILE A 1 69 ? 0.564 -14.938 -12.031 1 97.31 69 ILE A N 1
ATOM 525 C CA . ILE A 1 69 ? 0.634 -13.695 -11.281 1 97.31 69 ILE A CA 1
ATOM 526 C C . ILE A 1 69 ? 0.002 -12.562 -12.086 1 97.31 69 ILE A C 1
ATOM 528 O O . ILE A 1 69 ? -0.768 -11.766 -11.555 1 97.31 69 ILE A O 1
ATOM 532 N N . ILE A 1 70 ? 0.31 -12.531 -13.383 1 98.06 70 ILE A N 1
ATOM 533 C CA . ILE A 1 70 ? -0.267 -11.523 -14.266 1 98.06 70 ILE A CA 1
ATOM 534 C C . ILE A 1 70 ? -1.79 -11.633 -14.25 1 98.06 70 ILE A C 1
ATOM 536 O O . ILE A 1 70 ? -2.49 -10.617 -14.156 1 98.06 70 ILE A O 1
ATOM 540 N N . PHE A 1 71 ? -2.264 -12.875 -14.273 1 98.44 71 PHE A N 1
ATOM 541 C CA . PHE A 1 71 ? -3.697 -13.133 -14.258 1 98.44 71 PHE A CA 1
ATOM 542 C C . PHE A 1 71 ? -4.32 -12.664 -12.945 1 98.44 71 PHE A C 1
ATOM 544 O O . PHE A 1 71 ? -5.34 -11.977 -12.953 1 98.44 71 PHE A O 1
ATOM 551 N N . LEU A 1 72 ? -3.729 -13.047 -11.836 1 98.75 72 LEU A N 1
ATOM 552 C CA . LEU A 1 72 ? -4.242 -12.68 -10.523 1 98.75 72 LEU A CA 1
ATOM 553 C C . LEU A 1 72 ? -4.316 -11.164 -10.375 1 98.75 72 LEU A C 1
ATOM 555 O O . LEU A 1 72 ? -5.328 -10.625 -9.922 1 98.75 72 LEU A O 1
ATOM 559 N N . LYS A 1 73 ? -3.281 -10.445 -10.812 1 98.75 73 LYS A N 1
ATOM 560 C CA . LYS A 1 73 ? -3.221 -8.992 -10.695 1 98.75 73 LYS A CA 1
ATOM 561 C C . LYS A 1 73 ? -4.203 -8.328 -11.648 1 98.75 73 LYS A C 1
ATOM 563 O O . LYS A 1 73 ? -4.965 -7.445 -11.25 1 98.75 73 LYS A O 1
ATOM 568 N N . GLY A 1 74 ? -4.121 -8.734 -12.883 1 98.69 74 GLY A N 1
ATOM 569 C CA . GLY A 1 74 ? -4.926 -8.102 -13.914 1 98.69 74 GLY A CA 1
ATOM 570 C C . GLY A 1 74 ? -6.414 -8.328 -13.734 1 98.69 74 GLY A C 1
ATOM 571 O O . GLY A 1 74 ? -7.176 -7.375 -13.562 1 98.69 74 GLY A O 1
ATOM 572 N N . VAL A 1 75 ? -6.812 -9.617 -13.703 1 98.81 75 VAL A N 1
ATOM 573 C CA . VAL A 1 75 ? -8.219 -9.977 -13.578 1 98.81 75 VAL A CA 1
ATOM 574 C C . VAL A 1 75 ? -8.742 -9.562 -12.203 1 98.81 75 VAL A C 1
ATOM 576 O O . VAL A 1 75 ? -9.844 -9.016 -12.086 1 98.81 75 VAL A O 1
ATOM 579 N N . GLY A 1 76 ? -7.941 -9.805 -11.203 1 98.88 76 GLY A N 1
ATOM 580 C CA . GLY A 1 76 ? -8.336 -9.391 -9.867 1 98.88 76 GLY A CA 1
ATOM 581 C C . GLY A 1 76 ? -8.555 -7.891 -9.75 1 98.88 76 GLY A C 1
ATOM 582 O O . GLY A 1 76 ? -9.555 -7.449 -9.172 1 98.88 76 GLY A O 1
ATOM 583 N N . GLY A 1 77 ? -7.625 -7.105 -10.328 1 98.88 77 GLY A N 1
ATOM 584 C CA . GLY A 1 77 ? -7.75 -5.656 -10.289 1 98.88 77 GLY A CA 1
ATOM 585 C C . GLY A 1 77 ? -8.992 -5.152 -11 1 98.88 77 GLY A C 1
ATOM 586 O O . GLY A 1 77 ? -9.719 -4.312 -10.469 1 98.88 77 GLY A O 1
ATOM 587 N N . ILE A 1 78 ? -9.258 -5.672 -12.148 1 98.75 78 ILE A N 1
ATOM 588 C CA . ILE A 1 78 ? -10.398 -5.234 -12.945 1 98.75 78 ILE A CA 1
ATOM 589 C C . ILE A 1 78 ? -11.703 -5.578 -12.219 1 98.75 78 ILE A C 1
ATOM 591 O O . ILE A 1 78 ? -12.586 -4.734 -12.086 1 98.75 78 ILE A O 1
ATOM 595 N N . LEU A 1 79 ? -11.82 -6.781 -11.711 1 98.75 79 LEU A N 1
ATOM 596 C CA . LEU A 1 79 ? -13.016 -7.199 -10.984 1 98.75 79 LEU A CA 1
ATOM 597 C C . LEU A 1 79 ? -13.195 -6.371 -9.719 1 98.75 79 LEU A C 1
ATOM 599 O O . LEU A 1 79 ? -14.32 -6.055 -9.336 1 98.75 79 LEU A O 1
ATOM 603 N N . PHE A 1 80 ? -12.062 -6.062 -9.078 1 98.56 80 PHE A N 1
ATOM 604 C CA . PHE A 1 80 ? -12.117 -5.312 -7.828 1 98.56 80 PHE A CA 1
ATOM 605 C C . PHE A 1 80 ? -12.68 -3.916 -8.062 1 98.56 80 PHE A C 1
ATOM 607 O O . PHE A 1 80 ? -13.406 -3.385 -7.223 1 98.56 80 PHE A O 1
ATOM 614 N N . VAL A 1 81 ? -12.352 -3.289 -9.211 1 98.44 81 VAL A N 1
ATOM 615 C CA . VAL A 1 81 ? -12.859 -1.964 -9.547 1 98.44 81 VAL A CA 1
ATOM 616 C C . VAL A 1 81 ? -14.383 -1.969 -9.5 1 98.44 81 VAL A C 1
ATOM 618 O O . VAL A 1 81 ? -15 -0.998 -9.055 1 98.44 81 VAL A O 1
ATOM 621 N N . PHE A 1 82 ? -14.945 -3.08 -9.797 1 96.75 82 PHE A N 1
ATOM 622 C CA . PHE A 1 82 ? -16.406 -3.174 -9.852 1 96.75 82 PHE A CA 1
ATOM 623 C C . PHE A 1 82 ? -16.953 -3.67 -8.523 1 96.75 82 PHE A C 1
ATOM 625 O O . PHE A 1 82 ? -18.141 -3.988 -8.422 1 96.75 82 PHE A O 1
ATOM 632 N N . GLY A 1 83 ? -16.203 -3.844 -7.629 1 96.19 83 GLY A N 1
ATOM 633 C CA . GLY A 1 83 ? -16.625 -4.18 -6.281 1 96.19 83 GLY A CA 1
ATOM 634 C C . GLY A 1 83 ? -16.797 -5.672 -6.066 1 96.19 83 GLY A C 1
ATOM 635 O O . GLY A 1 83 ? -17.5 -6.098 -5.137 1 96.19 83 GLY A O 1
ATOM 636 N N . SER A 1 84 ? -16.141 -6.457 -6.871 1 96.88 84 SER A N 1
ATOM 637 C CA . SER A 1 84 ? -16.266 -7.91 -6.789 1 96.88 84 SER A CA 1
ATOM 638 C C . SER A 1 84 ? -15.453 -8.469 -5.625 1 96.88 84 SER A C 1
ATOM 640 O O . SER A 1 84 ? -14.258 -8.195 -5.504 1 96.88 84 SER A O 1
ATOM 642 N N . THR A 1 85 ? -16.109 -9.25 -4.758 1 96.88 85 THR A N 1
ATOM 643 C CA . THR A 1 85 ? -15.414 -9.938 -3.678 1 96.88 85 THR A CA 1
ATOM 644 C C . THR A 1 85 ? -14.453 -10.984 -4.23 1 96.88 85 THR A C 1
ATOM 646 O O . THR A 1 85 ? -13.367 -11.188 -3.678 1 96.88 85 THR A O 1
ATOM 649 N N . PHE A 1 86 ? -14.867 -11.562 -5.328 1 98.19 86 PHE A N 1
ATOM 650 C CA . PHE A 1 86 ? -13.992 -12.531 -5.977 1 98.19 86 PHE A CA 1
ATOM 651 C C . PHE A 1 86 ? -12.695 -11.875 -6.43 1 98.19 86 PHE A C 1
ATOM 653 O O . PHE A 1 86 ? -11.609 -12.438 -6.262 1 98.19 86 PHE A O 1
ATOM 660 N N . GLY A 1 87 ? -12.773 -10.719 -7.012 1 98.69 87 GLY A N 1
ATOM 661 C CA . GLY A 1 87 ? -11.586 -9.961 -7.391 1 98.69 87 GLY A CA 1
ATOM 662 C C . GLY A 1 87 ? -10.656 -9.688 -6.223 1 98.69 87 GLY A C 1
ATOM 663 O O . GLY A 1 87 ? -9.438 -9.797 -6.352 1 98.69 87 GLY A O 1
ATOM 664 N N . SER A 1 88 ? -11.273 -9.359 -5.059 1 98.56 88 SER A N 1
ATOM 665 C CA . SER A 1 88 ? -10.477 -9.102 -3.867 1 98.56 88 SER A CA 1
ATOM 666 C C . SER A 1 88 ? -9.719 -10.352 -3.432 1 98.56 88 SER A C 1
ATOM 668 O O . SER A 1 88 ? -8.562 -10.266 -3.008 1 98.56 88 SER A O 1
ATOM 670 N N . PHE A 1 89 ? -10.297 -11.5 -3.627 1 98.56 89 PHE A N 1
ATOM 671 C CA . PHE A 1 89 ? -9.633 -12.75 -3.25 1 98.56 89 PHE A CA 1
ATOM 672 C C . PHE A 1 89 ? -8.461 -13.047 -4.176 1 98.56 89 PHE A C 1
ATOM 674 O O . PHE A 1 89 ? -7.422 -13.539 -3.73 1 98.56 89 PHE A O 1
ATOM 681 N N . LEU A 1 90 ? -8.688 -12.766 -5.402 1 98.88 90 LEU A N 1
ATOM 682 C CA . LEU A 1 90 ? -7.602 -12.977 -6.348 1 98.88 90 LEU A CA 1
ATOM 683 C C . LEU A 1 90 ? -6.395 -12.117 -5.992 1 98.88 90 LEU A C 1
ATOM 685 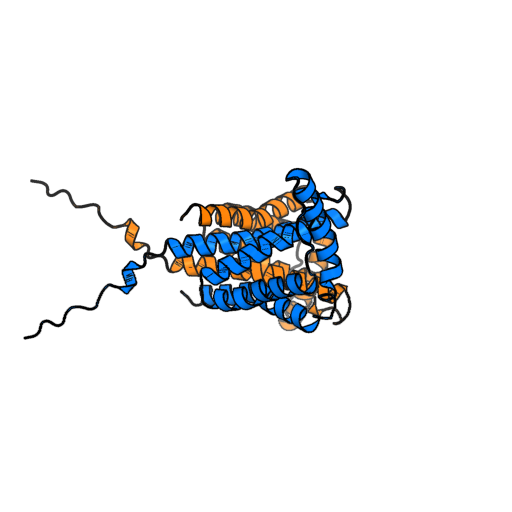O O . LEU A 1 90 ? -5.258 -12.594 -6.02 1 98.88 90 LEU A O 1
ATOM 689 N N . LEU A 1 91 ? -6.652 -10.914 -5.676 1 98.88 91 LEU A N 1
ATOM 690 C CA . LEU A 1 91 ? -5.574 -10 -5.309 1 98.88 91 LEU A CA 1
ATOM 691 C C . LEU A 1 91 ? -4.934 -10.43 -3.99 1 98.88 91 LEU A C 1
ATOM 693 O O . LEU A 1 91 ? -3.713 -10.336 -3.832 1 98.88 91 LEU A O 1
ATOM 697 N N . LEU A 1 92 ? -5.754 -10.883 -3.043 1 98.81 92 LEU A N 1
ATOM 698 C CA . LEU A 1 92 ? -5.242 -11.391 -1.774 1 98.81 92 LEU A CA 1
ATOM 699 C C . LEU A 1 92 ? -4.281 -12.555 -2.002 1 98.81 92 LEU A C 1
ATOM 701 O O . LEU A 1 92 ? -3.217 -12.617 -1.385 1 98.81 92 LEU A O 1
ATOM 705 N N . LEU A 1 93 ? -4.699 -13.414 -2.85 1 98.44 93 LEU A N 1
ATOM 706 C CA . LEU A 1 93 ? -3.877 -14.578 -3.164 1 98.44 93 LEU A CA 1
ATOM 707 C C . LEU A 1 93 ? -2.541 -14.156 -3.764 1 98.44 93 LEU A C 1
ATOM 709 O O . LEU A 1 93 ? -1.488 -14.656 -3.361 1 98.44 93 LEU A O 1
ATOM 713 N N . HIS A 1 94 ? -2.59 -13.242 -4.652 1 98 94 HIS A N 1
ATOM 714 C CA . HIS A 1 94 ? -1.368 -12.727 -5.262 1 98 94 HIS A CA 1
ATOM 715 C C . HIS A 1 94 ? -0.433 -12.141 -4.207 1 98 94 HIS A C 1
ATOM 717 O O . HIS A 1 94 ? 0.76 -12.461 -4.188 1 98 94 HIS A O 1
ATOM 723 N N . LEU A 1 95 ? -0.989 -11.289 -3.377 1 98.5 95 LEU A N 1
ATOM 724 C CA . LEU A 1 95 ? -0.174 -10.625 -2.363 1 98.5 95 LEU A CA 1
ATOM 725 C C . LEU A 1 95 ? 0.39 -11.641 -1.375 1 98.5 95 LEU A C 1
ATOM 727 O O . LEU A 1 95 ? 1.548 -11.539 -0.964 1 98.5 95 LEU A O 1
ATOM 731 N N . ALA A 1 96 ? -0.397 -12.664 -1.007 1 97.81 96 ALA A N 1
ATOM 732 C CA . ALA A 1 96 ? 0.021 -13.688 -0.049 1 97.81 96 ALA A CA 1
ATOM 733 C C . ALA A 1 96 ? 1.193 -14.5 -0.591 1 97.81 96 ALA A C 1
ATOM 735 O O . ALA A 1 96 ? 2.096 -14.875 0.161 1 97.81 96 ALA A O 1
ATOM 736 N N . ILE A 1 97 ? 1.208 -14.672 -1.857 1 95 97 ILE A N 1
ATOM 737 C CA . ILE A 1 97 ? 2.225 -15.508 -2.484 1 95 97 ILE A CA 1
ATOM 738 C C . ILE A 1 97 ? 3.477 -14.68 -2.762 1 95 97 ILE A C 1
ATOM 740 O O . ILE A 1 97 ? 4.578 -15.055 -2.354 1 95 97 ILE A O 1
ATOM 744 N N . THR A 1 98 ? 3.34 -13.508 -3.311 1 95.94 98 THR A N 1
ATOM 745 C CA . THR A 1 98 ? 4.48 -12.789 -3.861 1 95.94 98 THR A CA 1
ATOM 746 C C . THR A 1 98 ? 5.195 -11.992 -2.771 1 95.94 98 THR A C 1
ATOM 748 O O . THR A 1 98 ? 6.406 -11.781 -2.84 1 95.94 98 THR A O 1
ATOM 751 N N . THR A 1 99 ? 4.5 -11.555 -1.735 1 96.81 99 THR A N 1
ATOM 752 C CA . THR A 1 99 ? 5.07 -10.641 -0.754 1 96.81 99 THR A CA 1
ATOM 753 C C . THR A 1 99 ? 6.207 -11.312 0.015 1 96.81 99 THR A C 1
ATOM 755 O O . THR A 1 99 ? 7.32 -10.789 0.067 1 96.81 99 THR A O 1
ATOM 758 N N . PRO A 1 100 ? 5.973 -12.508 0.573 1 94.44 100 PRO A N 1
ATOM 759 C CA . PRO A 1 100 ? 7.086 -13.117 1.306 1 94.44 100 PRO A CA 1
ATOM 760 C C . PRO A 1 100 ? 8.227 -13.547 0.39 1 94.44 100 PRO A C 1
ATOM 762 O O . PRO A 1 100 ? 9.367 -13.695 0.844 1 94.44 100 PRO A O 1
ATOM 765 N N . LEU A 1 101 ? 7.973 -13.719 -0.915 1 93.19 101 LEU A N 1
ATOM 766 C CA . LEU A 1 101 ? 9.008 -14.133 -1.852 1 93.19 101 LEU A CA 1
ATOM 767 C C . LEU A 1 101 ? 9.867 -12.945 -2.277 1 93.19 101 LEU A C 1
ATOM 769 O O . LEU A 1 101 ? 11.094 -13.023 -2.252 1 93.19 101 LEU A O 1
ATOM 773 N N . LEU A 1 102 ? 9.211 -11.875 -2.584 1 93.06 102 LEU A N 1
ATOM 774 C CA . LEU A 1 102 ? 9.914 -10.727 -3.143 1 93.06 102 LEU A CA 1
ATOM 775 C C . LEU A 1 102 ? 10.539 -9.883 -2.037 1 93.06 102 LEU A C 1
ATOM 777 O O . LEU A 1 102 ? 11.609 -9.305 -2.225 1 93.06 102 LEU A O 1
ATOM 781 N N . TYR A 1 103 ? 9.844 -9.812 -0.945 1 94.25 103 TYR A N 1
ATOM 782 C CA . TYR A 1 103 ? 10.305 -8.953 0.136 1 94.25 103 TYR A CA 1
ATOM 783 C C . TYR A 1 103 ? 10.695 -9.766 1.361 1 94.25 103 TYR A C 1
ATOM 785 O O . TYR A 1 103 ? 10.07 -9.648 2.42 1 94.25 103 TYR A O 1
ATOM 793 N N . ASP A 1 104 ? 11.773 -10.508 1.17 1 92.75 104 ASP A N 1
ATOM 794 C CA . ASP A 1 104 ? 12.25 -11.461 2.174 1 92.75 104 ASP A CA 1
ATOM 795 C C . ASP A 1 104 ? 13.242 -10.797 3.125 1 92.75 104 ASP A C 1
ATOM 797 O O . ASP A 1 104 ? 14.391 -11.242 3.242 1 92.75 104 ASP A O 1
ATOM 801 N N . PHE A 1 105 ? 12.82 -9.812 3.854 1 93.06 105 PHE A N 1
ATOM 802 C CA . PHE A 1 105 ? 13.68 -9.078 4.77 1 93.06 105 PHE A CA 1
ATOM 803 C C . PHE A 1 105 ? 14.281 -10.008 5.816 1 93.06 105 PHE A C 1
ATOM 805 O O . PHE A 1 105 ? 15.375 -9.758 6.328 1 93.06 105 PHE A O 1
ATOM 812 N N . TYR A 1 106 ? 13.672 -11.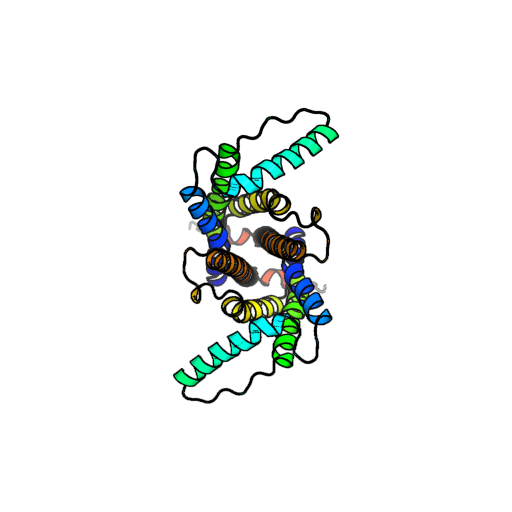109 6.07 1 90.75 106 TYR A N 1
ATOM 813 C CA . TYR A 1 106 ? 14.086 -12.055 7.102 1 90.75 106 TYR A CA 1
ATOM 814 C C . TYR A 1 106 ? 15.328 -12.828 6.664 1 90.75 106 TYR A C 1
ATOM 816 O O . TYR A 1 106 ? 15.961 -13.508 7.473 1 90.75 106 TYR A O 1
ATOM 824 N N . ASN A 1 107 ? 15.742 -12.766 5.426 1 89.12 107 ASN A N 1
ATOM 825 C CA . ASN A 1 107 ? 16.953 -13.406 4.926 1 89.12 107 ASN A CA 1
ATOM 826 C C . ASN A 1 107 ? 18.141 -12.438 4.93 1 89.12 107 ASN A C 1
ATOM 828 O O . ASN A 1 107 ? 19.219 -12.773 4.453 1 89.12 107 ASN A O 1
ATOM 832 N N . HIS A 1 108 ? 17.875 -11.234 5.445 1 90.31 108 HIS A N 1
ATOM 833 C CA . HIS A 1 108 ? 18.922 -10.227 5.504 1 90.31 108 HIS A CA 1
ATOM 834 C C . HIS A 1 108 ? 19.172 -9.758 6.938 1 90.31 108 HIS A C 1
ATOM 836 O O . HIS A 1 108 ? 18.266 -9.836 7.777 1 90.31 108 HIS A O 1
ATOM 842 N N . SER A 1 109 ? 20.344 -9.258 7.184 1 90.25 109 SER A N 1
ATOM 843 C CA . SER A 1 109 ? 20.719 -8.805 8.516 1 90.25 109 SER A CA 1
ATOM 844 C C . SER A 1 109 ? 20.109 -7.449 8.836 1 90.25 109 SER A C 1
ATOM 846 O O . SER A 1 109 ? 20.188 -6.523 8.023 1 90.25 109 SER A O 1
ATOM 848 N N . PRO A 1 110 ? 19.625 -7.375 10.039 1 88.38 110 PRO A N 1
ATOM 849 C CA . PRO A 1 110 ? 19.109 -6.062 10.445 1 88.38 110 PRO A CA 1
ATOM 850 C C . PRO A 1 110 ? 20.203 -4.992 10.484 1 88.38 110 PRO A C 1
ATOM 852 O O . PRO A 1 110 ? 21.359 -5.297 10.773 1 88.38 110 PRO A O 1
ATOM 855 N N . GLY A 1 111 ? 19.906 -3.771 10.094 1 87.5 111 GLY A N 1
ATOM 856 C CA . GLY A 1 111 ? 20.859 -2.684 10.125 1 87.5 111 GLY A CA 1
ATOM 857 C C . GLY A 1 111 ? 21.406 -2.33 8.75 1 87.5 111 GLY A C 1
ATOM 858 O O . GLY A 1 111 ? 21.938 -1.238 8.555 1 87.5 111 GLY A O 1
ATOM 859 N N . LYS A 1 112 ? 21.297 -3.223 7.844 1 89.19 112 LYS A N 1
ATOM 860 C CA . LYS A 1 112 ? 21.734 -2.943 6.477 1 89.19 112 LYS A CA 1
ATOM 861 C C . LYS A 1 112 ? 20.641 -2.209 5.699 1 89.19 112 LYS A C 1
ATOM 863 O O . LYS A 1 112 ? 19.453 -2.408 5.945 1 89.19 112 LYS A O 1
ATOM 868 N N . PRO A 1 113 ? 21.031 -1.415 4.801 1 88.56 113 PRO A N 1
ATOM 869 C CA . PRO A 1 113 ? 20.062 -0.649 4.023 1 88.56 113 PRO A CA 1
ATOM 870 C C . PRO A 1 113 ? 19.078 -1.541 3.268 1 88.56 113 PRO A C 1
ATOM 872 O O . PRO A 1 113 ? 17.891 -1.21 3.162 1 88.56 113 PRO A O 1
ATOM 875 N N . LYS A 1 114 ? 19.562 -2.629 2.82 1 91.56 114 LYS A N 1
ATOM 876 C CA . LYS A 1 114 ? 18.688 -3.533 2.07 1 91.56 114 LYS A CA 1
ATOM 877 C C . LYS A 1 114 ? 17.609 -4.125 2.965 1 91.56 114 LYS A C 1
ATOM 879 O O . LYS A 1 114 ? 16.469 -4.328 2.525 1 91.56 114 LYS A O 1
ATOM 884 N N . TYR A 1 115 ? 17.891 -4.41 4.199 1 94.25 115 TYR A N 1
ATOM 885 C CA . TYR A 1 115 ? 16.922 -4.922 5.16 1 94.25 115 TYR A CA 1
ATOM 886 C C . TYR A 1 115 ? 15.773 -3.947 5.344 1 94.25 115 TYR A C 1
ATOM 888 O O . TYR A 1 115 ? 14.602 -4.336 5.262 1 94.25 115 TYR A O 1
ATOM 896 N N . ASN A 1 116 ? 16.109 -2.701 5.516 1 91.38 116 ASN A N 1
ATOM 897 C CA . ASN A 1 116 ? 15.094 -1.686 5.77 1 91.38 116 ASN A CA 1
ATOM 898 C C . ASN A 1 116 ? 14.188 -1.486 4.559 1 91.38 116 ASN A C 1
ATOM 900 O O . ASN A 1 116 ? 12.984 -1.296 4.707 1 91.38 116 ASN A O 1
ATOM 904 N N . GLN A 1 117 ? 14.852 -1.534 3.467 1 92.06 117 GLN A N 1
ATOM 905 C CA . GLN A 1 117 ? 14.086 -1.366 2.238 1 92.06 117 GLN A CA 1
ATOM 906 C C . GLN A 1 117 ? 13.094 -2.516 2.043 1 92.06 117 GLN A C 1
ATOM 908 O O . GLN A 1 117 ? 11.922 -2.289 1.741 1 92.06 117 GLN A O 1
ATOM 913 N N . LEU A 1 118 ? 13.562 -3.732 2.281 1 94.25 118 LEU A N 1
ATOM 914 C CA . LEU A 1 118 ? 12.727 -4.914 2.117 1 94.25 118 LEU A CA 1
ATOM 915 C C . LEU A 1 118 ? 11.609 -4.938 3.158 1 94.25 118 LEU A C 1
ATOM 917 O O . LEU A 1 118 ? 10.469 -5.293 2.848 1 94.25 118 LEU A O 1
ATOM 921 N N . LEU A 1 119 ? 11.969 -4.578 4.301 1 94.56 119 LEU A N 1
ATOM 922 C CA . LEU A 1 119 ? 10.977 -4.539 5.367 1 94.56 119 LEU A CA 1
ATOM 923 C C . LEU A 1 119 ? 9.875 -3.539 5.043 1 94.56 119 LEU A C 1
ATOM 925 O O . LEU A 1 119 ? 8.688 -3.836 5.227 1 94.56 119 LEU A O 1
ATOM 929 N N . ASN A 1 120 ? 10.258 -2.369 4.598 1 93.62 120 ASN A N 1
ATOM 930 C CA . ASN A 1 120 ? 9.273 -1.356 4.234 1 93.62 120 ASN A CA 1
ATOM 931 C C . ASN A 1 120 ? 8.344 -1.848 3.129 1 93.62 120 ASN A C 1
ATOM 933 O O . ASN A 1 120 ? 7.125 -1.679 3.213 1 93.62 120 ASN A O 1
ATOM 937 N N . ASP A 1 121 ? 8.922 -2.445 2.131 1 95.38 121 ASP A N 1
ATOM 938 C CA . ASP A 1 121 ? 8.109 -2.967 1.032 1 95.38 121 ASP A CA 1
ATOM 939 C C . ASP A 1 121 ? 7.164 -4.062 1.518 1 95.38 121 ASP A C 1
ATOM 941 O O . ASP A 1 121 ? 6.02 -4.141 1.067 1 95.38 121 ASP A O 1
ATOM 945 N N . PHE A 1 122 ? 7.668 -4.902 2.398 1 96.88 122 PHE A N 1
ATOM 946 C CA . PHE A 1 122 ? 6.84 -5.953 2.977 1 96.88 122 PHE A CA 1
ATOM 947 C C . PHE A 1 122 ? 5.652 -5.355 3.723 1 96.88 122 PHE A C 1
ATOM 949 O O . PHE A 1 122 ? 4.52 -5.82 3.57 1 96.88 122 PHE A O 1
ATOM 956 N N . LEU A 1 123 ? 5.938 -4.34 4.461 1 97 123 LEU A N 1
ATOM 957 C CA . LEU A 1 123 ? 4.887 -3.699 5.246 1 97 123 LEU A CA 1
ATOM 958 C C . LEU A 1 123 ? 3.871 -3.018 4.34 1 97 123 LEU A C 1
ATOM 960 O O . LEU A 1 123 ? 2.668 -3.049 4.613 1 97 123 LEU A O 1
ATOM 964 N N . LEU A 1 124 ? 4.352 -2.385 3.332 1 97.88 124 LEU A N 1
ATOM 965 C CA . LEU A 1 124 ? 3.459 -1.752 2.367 1 97.88 124 LEU A CA 1
ATOM 966 C C . LEU A 1 124 ? 2.508 -2.773 1.755 1 97.88 124 LEU A C 1
ATOM 968 O O . LEU A 1 124 ? 1.297 -2.545 1.694 1 97.88 124 LEU A O 1
ATOM 972 N N . ASN A 1 125 ? 3.041 -3.918 1.386 1 98.31 125 ASN A N 1
ATOM 973 C CA . ASN A 1 125 ? 2.221 -4.965 0.787 1 98.31 125 ASN A CA 1
ATOM 974 C C . ASN A 1 125 ? 1.284 -5.598 1.812 1 98.31 125 ASN A C 1
ATOM 976 O O . ASN A 1 125 ? 0.17 -6.004 1.475 1 98.31 125 ASN A O 1
ATOM 980 N N . THR A 1 126 ? 1.753 -5.672 2.998 1 98.5 126 THR A N 1
ATOM 981 C CA . THR A 1 126 ? 0.896 -6.156 4.074 1 98.5 126 THR A CA 1
ATOM 982 C C . THR A 1 126 ? -0.281 -5.211 4.297 1 98.5 126 THR A C 1
ATOM 984 O O . THR A 1 126 ? -1.399 -5.656 4.562 1 98.5 126 THR A O 1
ATOM 987 N N . ALA A 1 127 ? -0.012 -3.928 4.203 1 98.88 127 ALA A N 1
ATOM 988 C CA . ALA A 1 127 ? -1.09 -2.947 4.312 1 98.88 127 ALA A CA 1
ATOM 989 C C . ALA A 1 127 ? -2.102 -3.115 3.184 1 98.88 127 ALA A C 1
ATOM 991 O O . ALA A 1 127 ? -3.311 -3.031 3.406 1 98.88 127 ALA A O 1
ATOM 992 N N . LEU A 1 128 ? -1.6 -3.33 1.987 1 98.88 128 LEU A N 1
ATOM 993 C CA . LEU A 1 128 ? -2.494 -3.584 0.864 1 98.88 128 LEU A CA 1
ATOM 994 C C . LEU A 1 128 ? -3.326 -4.84 1.104 1 98.88 128 LEU A C 1
ATOM 996 O O . LEU A 1 128 ? -4.52 -4.863 0.799 1 98.88 128 LEU A O 1
ATOM 1000 N N . PHE A 1 129 ? -2.68 -5.887 1.614 1 98.88 129 PHE A N 1
ATOM 1001 C CA . PHE A 1 129 ? -3.373 -7.105 2.008 1 98.88 129 PHE A CA 1
ATOM 1002 C C . PHE A 1 129 ? -4.469 -6.805 3.023 1 98.88 129 PHE A C 1
ATOM 1004 O O . PHE A 1 129 ? -5.59 -7.297 2.896 1 98.88 129 PHE A O 1
ATOM 1011 N N . GLY A 1 130 ? -4.199 -6.004 3.986 1 98.81 130 GLY A N 1
ATOM 1012 C CA . GLY A 1 130 ? -5.164 -5.594 4.992 1 98.81 130 GLY A CA 1
ATOM 1013 C C . GLY A 1 130 ? -6.348 -4.844 4.406 1 98.81 130 GLY A C 1
ATOM 1014 O O . GLY A 1 130 ? -7.484 -5.031 4.844 1 98.81 130 GLY A O 1
ATOM 1015 N N . ALA A 1 131 ? -6.094 -3.984 3.467 1 98.81 131 ALA A N 1
ATOM 1016 C CA . ALA A 1 131 ? -7.16 -3.227 2.816 1 98.81 131 ALA A CA 1
ATOM 1017 C C . ALA A 1 131 ? -8.156 -4.16 2.135 1 98.81 131 ALA A C 1
ATOM 1019 O O . ALA A 1 131 ? -9.367 -3.943 2.209 1 98.81 131 ALA A O 1
ATOM 1020 N N . LEU A 1 132 ? -7.625 -5.195 1.507 1 98.75 132 LEU A N 1
ATOM 1021 C CA . LEU A 1 132 ? -8.5 -6.156 0.84 1 98.75 132 LEU A CA 1
ATOM 1022 C C .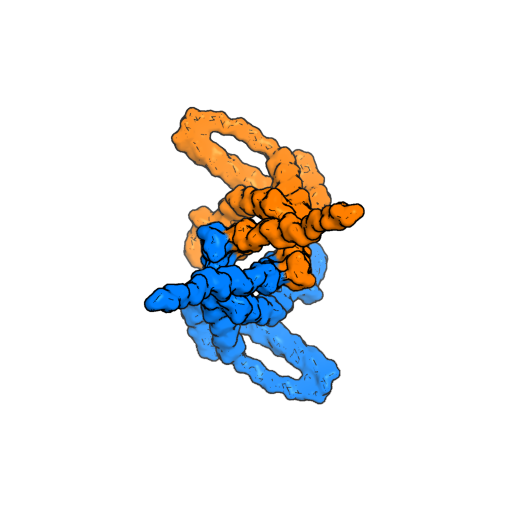 LEU A 1 132 ? -9.328 -6.938 1.856 1 98.75 132 LEU A C 1
ATOM 1024 O O . LEU A 1 132 ? -10.5 -7.234 1.613 1 98.75 132 LEU A O 1
ATOM 1028 N N . LEU A 1 133 ? -8.734 -7.23 2.998 1 98.31 133 LEU A N 1
ATOM 1029 C CA . LEU A 1 133 ? -9.445 -7.953 4.043 1 98.31 133 LEU A CA 1
ATOM 1030 C C . LEU A 1 133 ? -10.594 -7.117 4.602 1 98.31 133 LEU A C 1
ATOM 1032 O O . LEU A 1 133 ? -11.703 -7.617 4.785 1 98.31 133 LEU A O 1
ATOM 1036 N N . PHE A 1 134 ? -10.336 -5.828 4.883 1 97.12 134 PHE A N 1
ATOM 1037 C CA . PHE A 1 134 ? -11.445 -5.074 5.461 1 97.12 134 PHE A CA 1
ATOM 1038 C C . PHE A 1 134 ? -12.477 -4.73 4.395 1 97.12 134 PHE A C 1
ATOM 1040 O O . PHE A 1 134 ? -13.648 -4.488 4.711 1 97.12 134 PHE A O 1
ATOM 1047 N N . PHE A 1 135 ? -12.086 -4.656 3.141 1 97.31 135 PHE A N 1
ATOM 1048 C CA . PHE A 1 135 ? -13.07 -4.535 2.07 1 97.31 135 PHE A CA 1
ATOM 1049 C C . PHE A 1 135 ? -14.055 -5.703 2.104 1 97.31 135 PHE A C 1
ATOM 1051 O O . PHE A 1 135 ? -15.266 -5.504 2.096 1 97.31 135 PHE A O 1
ATOM 1058 N N . ILE A 1 136 ? -13.484 -6.926 2.156 1 96.19 136 ILE A N 1
ATOM 1059 C CA . ILE A 1 136 ? -14.305 -8.141 2.182 1 96.19 136 ILE A CA 1
ATOM 1060 C C . ILE A 1 136 ? -15.188 -8.141 3.428 1 96.19 136 ILE A C 1
ATOM 1062 O O . ILE A 1 136 ? -16.375 -8.445 3.35 1 96.19 136 ILE A O 1
ATOM 1066 N N . GLY A 1 137 ? -14.641 -7.781 4.527 1 94.5 137 GLY A N 1
ATOM 1067 C CA . GLY A 1 137 ? -15.398 -7.738 5.766 1 94.5 137 GLY A CA 1
ATOM 1068 C C . GLY A 1 137 ? -16.547 -6.742 5.734 1 94.5 137 GLY A C 1
ATOM 1069 O O . GLY A 1 137 ? -17.641 -7.027 6.227 1 94.5 137 GLY A O 1
ATOM 1070 N N . MET A 1 138 ? -16.328 -5.625 5.195 1 92.25 138 MET A N 1
ATOM 1071 C CA . MET A 1 138 ? -17.328 -4.566 5.145 1 92.25 138 MET A CA 1
ATOM 1072 C C . MET A 1 138 ? -18.406 -4.891 4.113 1 92.25 138 MET A C 1
ATOM 1074 O O . MET A 1 138 ? -19.578 -4.523 4.289 1 92.25 138 MET A O 1
ATOM 1078 N N . LYS A 1 139 ? -17.984 -5.488 3.07 1 89.31 139 LYS A N 1
ATOM 1079 C CA . LYS A 1 139 ? -18.953 -5.895 2.061 1 89.31 139 LYS A CA 1
ATOM 1080 C C . LYS A 1 139 ? -19.938 -6.918 2.621 1 89.31 139 LYS A C 1
ATOM 1082 O O . LYS A 1 139 ? -21.125 -6.875 2.318 1 89.31 139 LYS A O 1
ATOM 1087 N N . ASN A 1 140 ? -19.453 -7.75 3.439 1 84.06 140 ASN A N 1
ATOM 1088 C CA . ASN A 1 140 ? -20.281 -8.781 4.039 1 84.06 140 ASN A CA 1
ATOM 1089 C C . ASN A 1 140 ? -21.234 -8.203 5.09 1 84.06 140 ASN A C 1
ATOM 1091 O O . ASN A 1 140 ? -22.234 -8.828 5.438 1 84.06 140 ASN A O 1
ATOM 1095 N N . SER A 1 141 ? -21.016 -7.086 5.629 1 75.06 141 SER A N 1
ATOM 1096 C CA . SER A 1 141 ? -21.828 -6.484 6.672 1 75.06 141 SER A CA 1
ATOM 1097 C C . SER A 1 141 ? -22.953 -5.645 6.078 1 75.06 141 SER A C 1
ATOM 1099 O O . SER A 1 141 ? -23.891 -5.262 6.785 1 75.06 141 SER A O 1
ATOM 1101 N N . ILE A 1 142 ? -22.859 -5.23 4.922 1 62.88 142 ILE A N 1
ATOM 1102 C CA . ILE A 1 142 ? -23.922 -4.449 4.281 1 62.88 142 ILE A CA 1
ATOM 1103 C C . ILE A 1 142 ? -25.125 -5.348 3.982 1 62.88 142 ILE A C 1
ATOM 1105 O O . ILE A 1 142 ? -24.984 -6.363 3.293 1 62.88 142 ILE A O 1
ATOM 1109 N N . PRO A 1 143 ? -26.266 -5.27 4.824 1 58.59 143 PRO A N 1
ATOM 1110 C CA . PRO A 1 143 ? -27.453 -6.117 4.68 1 58.59 143 PRO A CA 1
ATOM 1111 C C . PRO A 1 143 ? -27.984 -6.129 3.252 1 58.59 143 PRO A C 1
ATOM 1113 O O . PRO A 1 143 ? -28.062 -5.082 2.604 1 58.59 143 PRO A O 1
ATOM 1116 N N . ARG A 1 144 ? -27.891 -7.266 2.566 1 49.09 144 ARG A N 1
ATOM 1117 C CA . ARG A 1 144 ? -28.5 -7.496 1.26 1 49.09 144 ARG A CA 1
ATOM 1118 C C . ARG A 1 144 ? -29.984 -7.145 1.274 1 49.09 144 ARG A C 1
ATOM 1120 O O . ARG A 1 144 ? -30.641 -7.168 0.233 1 49.09 144 ARG A O 1
ATOM 1127 N N . SER A 1 145 ? -30.609 -7.109 2.316 1 46.19 145 SER A N 1
ATOM 1128 C CA . SER A 1 145 ? -32.062 -7.039 2.352 1 46.19 145 SER A CA 1
ATOM 1129 C C . SER A 1 145 ? -32.562 -5.797 1.627 1 46.19 145 SER A C 1
ATOM 1131 O O . SER A 1 145 ? -33.75 -5.715 1.281 1 46.19 145 SER A O 1
ATOM 1133 N N . GLN A 1 146 ? -31.781 -4.871 1.559 1 41.78 146 GLN A N 1
ATOM 1134 C CA . GLN A 1 146 ? -32.406 -3.674 1.031 1 41.78 146 GLN A CA 1
ATOM 1135 C C . GLN A 1 146 ? -32.781 -3.84 -0.445 1 41.78 146 GLN A C 1
ATOM 1137 O O . GLN A 1 146 ? -33.438 -2.986 -1.028 1 41.78 146 GLN A O 1
ATOM 1142 N N . LEU A 1 147 ? -32.125 -4.82 -1.064 1 41.03 147 LEU A N 1
ATOM 1143 C CA . LEU A 1 147 ? -32.5 -4.945 -2.469 1 41.03 147 LEU A CA 1
ATOM 1144 C C . LEU A 1 147 ? -33.906 -5.535 -2.605 1 41.03 147 LEU A C 1
ATOM 1146 O O . LEU A 1 147 ? -34.562 -5.324 -3.619 1 41.03 147 LEU A O 1
ATOM 1150 N N . ARG A 1 148 ? -34.25 -6.48 -1.796 1 38.66 148 ARG A N 1
ATOM 1151 C CA . ARG A 1 148 ? -35.531 -7.164 -2.062 1 38.66 148 ARG A CA 1
ATOM 1152 C C . ARG A 1 148 ? -36.688 -6.34 -1.56 1 38.66 148 ARG A C 1
ATOM 1154 O O . ARG A 1 148 ? -37.719 -6.898 -1.152 1 38.66 148 ARG A O 1
ATOM 1161 N N . LYS A 1 149 ? -36.531 -5.211 -0.995 1 40.12 149 LYS A N 1
ATOM 1162 C CA . LYS A 1 149 ? -37.75 -4.664 -0.454 1 40.12 149 LYS A CA 1
ATOM 1163 C C . LYS A 1 149 ? -38.844 -4.551 -1.537 1 40.12 149 LYS A C 1
ATOM 1165 O O . LYS A 1 149 ? -39.969 -4.992 -1.346 1 40.12 149 LYS A O 1
ATOM 1170 N N . LYS A 1 150 ? -39 -3.291 -2.137 1 43.25 150 LYS A N 1
ATOM 1171 C CA . LYS A 1 150 ? -40.281 -2.617 -2.229 1 43.25 150 LYS A CA 1
ATOM 1172 C C . LYS A 1 150 ? -41.094 -3.148 -3.406 1 43.25 150 LYS A C 1
ATOM 1174 O O . LYS A 1 150 ? -41.312 -2.441 -4.395 1 43.25 150 LYS A O 1
ATOM 1179 N N . THR A 1 151 ? -40.844 -4.352 -3.961 1 41.56 151 THR A N 1
ATOM 1180 C CA . THR A 1 151 ? -41.844 -4.422 -5.023 1 41.56 151 THR A CA 1
ATOM 1181 C C . THR A 1 151 ? -43.25 -4.605 -4.445 1 41.56 151 THR A C 1
ATOM 1183 O O . THR A 1 151 ? -43.531 -5.613 -3.801 1 41.56 151 THR A O 1
ATOM 1186 N N . PRO A 1 152 ? -43.875 -3.484 -3.936 1 44.25 152 PRO A N 1
ATOM 1187 C CA . PRO A 1 152 ? -45.281 -3.617 -3.518 1 44.25 152 PRO A CA 1
ATOM 1188 C C . PRO A 1 152 ? -46.094 -4.449 -4.492 1 44.25 152 PRO A C 1
ATOM 1190 O O . PRO A 1 152 ? -45.938 -4.336 -5.707 1 44.25 152 PRO A O 1
ATOM 1193 N N . LYS A 1 153 ? -46.562 -5.504 -4.211 1 43.81 153 LYS A N 1
ATOM 1194 C CA . LYS A 1 153 ? -47.562 -6.301 -4.938 1 43.81 153 LYS A CA 1
ATOM 1195 C C . LYS A 1 153 ? -48.719 -5.445 -5.398 1 43.81 153 LYS A C 1
ATOM 1197 O O . LYS A 1 153 ? -49.281 -4.676 -4.609 1 43.81 153 LYS A O 1
ATOM 1202 N N . ALA A 1 154 ? -48.938 -5.309 -6.625 1 46.72 154 ALA A N 1
ATOM 1203 C CA . ALA A 1 154 ? -50.031 -4.648 -7.293 1 46.72 154 ALA A CA 1
ATOM 1204 C C . ALA A 1 154 ? -51.375 -5.133 -6.73 1 46.72 154 ALA A C 1
ATOM 1206 O O . ALA A 1 154 ? -51.656 -6.336 -6.695 1 46.72 154 ALA A O 1
ATOM 1207 N N . LYS A 1 155 ? -52 -4.367 -5.875 1 42.5 155 LYS A N 1
ATOM 1208 C CA . LYS A 1 155 ? -53.406 -4.629 -5.566 1 42.5 155 LYS A CA 1
ATOM 1209 C C . LYS A 1 155 ? -54.25 -4.676 -6.836 1 42.5 155 LYS A C 1
ATOM 1211 O O . LYS A 1 155 ? -54.312 -3.703 -7.59 1 42.5 155 LYS A O 1
ATOM 1216 N N . THR A 1 156 ? -54.25 -5.824 -7.551 1 39.09 156 THR A N 1
ATOM 1217 C CA . THR A 1 156 ? -55.281 -6.004 -8.586 1 39.09 156 THR A CA 1
ATOM 1218 C C . THR A 1 156 ? -56.656 -5.648 -8.047 1 39.09 156 THR A C 1
ATOM 1220 O O . THR A 1 156 ? -57.125 -6.242 -7.074 1 39.09 156 THR A O 1
ATOM 1223 N N . VAL A 1 157 ? -57.156 -4.461 -8.297 1 35.09 157 VAL A N 1
ATOM 1224 C CA . VAL A 1 157 ? -58.594 -4.262 -8.367 1 35.09 157 VAL A CA 1
ATOM 1225 C C . VAL A 1 157 ? -59.156 -5.012 -9.57 1 35.09 157 VAL A C 1
ATOM 1227 O O . VAL A 1 157 ? -58.562 -5 -10.648 1 35.09 157 VAL A O 1
ATOM 1230 N N . MET B 1 1 ? -18.516 -4.828 12.727 1 59.31 1 MET B N 1
ATOM 1231 C CA . MET B 1 1 ? -17.734 -5.152 11.539 1 59.31 1 MET B CA 1
ATOM 1232 C C . MET B 1 1 ? -17.016 -6.492 11.703 1 59.31 1 MET B C 1
ATOM 1234 O O . MET B 1 1 ? -16.719 -6.906 12.828 1 59.31 1 MET B O 1
ATOM 1238 N N . GLY B 1 2 ? -17.156 -7.516 10.836 1 76.25 2 GLY B N 1
ATOM 1239 C CA . GLY B 1 2 ? -16.703 -8.883 10.992 1 76.25 2 GLY B CA 1
ATOM 1240 C C . GLY B 1 2 ? -15.219 -8.984 11.297 1 76.25 2 GLY B C 1
ATOM 1241 O O . GLY B 1 2 ? -14.5 -7.98 11.281 1 76.25 2 GLY B O 1
ATOM 1242 N N . PHE B 1 3 ? -14.727 -9.945 11.883 1 89.88 3 PHE B N 1
ATOM 1243 C CA . PHE B 1 3 ? -13.344 -10.266 12.242 1 89.88 3 PHE B CA 1
ATOM 1244 C C . PHE B 1 3 ? -12.391 -9.906 11.109 1 89.88 3 PHE B C 1
ATOM 1246 O O . PHE B 1 3 ? -11.32 -9.352 11.344 1 89.88 3 PHE B O 1
ATOM 1253 N N . SER B 1 4 ? -12.836 -10.156 9.93 1 92.62 4 SER B N 1
ATOM 1254 C CA . SER B 1 4 ? -11.977 -9.875 8.781 1 92.62 4 SER B CA 1
ATOM 1255 C C . SER B 1 4 ? -11.75 -8.383 8.617 1 92.62 4 SER B C 1
ATOM 1257 O O . SER B 1 4 ? -10.648 -7.949 8.266 1 92.62 4 SER B O 1
ATOM 1259 N N . SER B 1 5 ? -12.758 -7.605 8.875 1 94.69 5 SER B N 1
ATOM 1260 C CA . SER B 1 5 ? -12.625 -6.156 8.758 1 94.69 5 SER B CA 1
ATOM 1261 C C . SER B 1 5 ? -11.68 -5.598 9.82 1 94.69 5 SER B C 1
ATOM 1263 O O . SER B 1 5 ? -10.828 -4.758 9.523 1 94.69 5 SER B O 1
ATOM 1265 N N . PHE B 1 6 ? -11.797 -6.113 11.008 1 96.62 6 PHE B N 1
ATOM 1266 C CA . PHE B 1 6 ? -10.938 -5.66 12.094 1 96.62 6 PHE B CA 1
ATOM 1267 C C . PHE B 1 6 ? -9.484 -6.047 11.828 1 96.62 6 PHE B C 1
ATOM 1269 O O . PHE B 1 6 ? -8.586 -5.215 11.945 1 96.62 6 PHE B O 1
ATOM 1276 N N . LEU B 1 7 ? -9.258 -7.297 11.43 1 98.06 7 LEU B N 1
ATOM 1277 C CA . LEU B 1 7 ? -7.914 -7.766 11.117 1 98.06 7 LEU B CA 1
ATOM 1278 C C . LEU B 1 7 ? -7.312 -6.953 9.977 1 98.06 7 LEU B C 1
ATOM 1280 O O . LEU B 1 7 ? -6.133 -6.602 10.016 1 98.06 7 LEU B O 1
ATOM 1284 N N . GLY B 1 8 ? -8.141 -6.742 8.984 1 98.5 8 GLY B N 1
ATOM 1285 C CA . GLY B 1 8 ? -7.688 -5.934 7.859 1 98.5 8 GLY B CA 1
ATOM 1286 C C . GLY B 1 8 ? -7.254 -4.539 8.266 1 98.5 8 GLY B C 1
ATOM 1287 O O . GLY B 1 8 ? -6.211 -4.055 7.82 1 98.5 8 GLY B O 1
ATOM 1288 N N . ARG B 1 9 ? -7.98 -3.912 9.133 1 98.56 9 ARG B N 1
ATOM 1289 C CA . ARG B 1 9 ? -7.66 -2.561 9.586 1 98.56 9 ARG B CA 1
ATOM 1290 C C . ARG B 1 9 ? -6.387 -2.549 10.422 1 98.56 9 ARG B C 1
ATOM 1292 O O . ARG B 1 9 ? -5.59 -1.61 10.336 1 98.56 9 ARG B O 1
ATOM 1299 N N . VAL B 1 10 ? -6.191 -3.547 11.188 1 98.75 10 VAL B N 1
ATOM 1300 C CA . VAL B 1 10 ? -4.988 -3.645 12 1 98.75 10 VAL B CA 1
ATOM 1301 C C . VAL B 1 10 ? -3.762 -3.77 11.102 1 98.75 10 VAL B C 1
ATOM 1303 O O . VAL B 1 10 ? -2.766 -3.07 11.297 1 98.75 10 VAL B O 1
ATOM 1306 N N . LEU B 1 11 ? -3.82 -4.637 10.141 1 98.75 11 LEU B N 1
ATOM 1307 C CA . LEU B 1 11 ? -2.707 -4.828 9.219 1 98.75 11 LEU B CA 1
ATOM 1308 C C . LEU B 1 11 ? -2.43 -3.553 8.43 1 98.75 11 LEU B C 1
ATOM 1310 O O . LEU B 1 11 ? -1.272 -3.162 8.258 1 98.75 11 LEU B O 1
ATOM 1314 N N . PHE B 1 12 ? -3.486 -2.93 8 1 98.88 12 PHE B N 1
ATOM 1315 C CA . PHE B 1 12 ? -3.355 -1.693 7.234 1 98.88 12 PHE B CA 1
ATOM 1316 C C . PHE B 1 12 ? -2.705 -0.604 8.078 1 98.88 12 PHE B C 1
ATOM 1318 O O . PHE B 1 12 ? -1.729 0.017 7.656 1 98.88 12 PHE B O 1
ATOM 1325 N N . ALA B 1 13 ? -3.18 -0.475 9.328 1 98.88 13 ALA B N 1
ATOM 1326 C CA . ALA B 1 13 ? -2.754 0.614 10.203 1 98.88 13 ALA B CA 1
ATOM 1327 C C . ALA B 1 13 ? -1.345 0.371 10.734 1 98.88 13 ALA B C 1
ATOM 1329 O O . ALA B 1 13 ? -0.651 1.313 11.125 1 98.88 13 ALA B O 1
ATOM 1330 N N . SER B 1 14 ? -1.002 -0.87 10.758 1 98.62 14 SER B N 1
ATOM 1331 C CA . SER B 1 14 ? 0.308 -1.192 11.312 1 98.62 14 SER B CA 1
ATOM 1332 C C . SER B 1 14 ? 1.424 -0.499 10.539 1 98.62 14 SER B C 1
ATOM 1334 O O . SER B 1 14 ? 2.43 -0.09 11.125 1 98.62 14 SER B O 1
ATOM 1336 N N . LEU B 1 15 ? 1.282 -0.371 9.242 1 98.5 15 LEU B N 1
ATOM 1337 C CA . LEU B 1 15 ? 2.268 0.329 8.422 1 98.5 15 LEU B CA 1
ATOM 1338 C C . LEU B 1 15 ? 2.51 1.738 8.953 1 98.5 15 LEU B C 1
ATOM 1340 O O . LEU B 1 15 ? 3.658 2.141 9.156 1 98.5 15 LEU B O 1
ATOM 1344 N N . PHE B 1 16 ? 1.415 2.42 9.25 1 98.75 16 PHE B N 1
ATOM 1345 C CA . PHE B 1 16 ? 1.499 3.82 9.641 1 98.75 16 PHE B CA 1
ATOM 1346 C C . PHE B 1 16 ? 1.965 3.947 11.094 1 98.75 16 PHE B C 1
ATOM 1348 O O . PHE B 1 16 ? 2.777 4.816 11.414 1 98.75 16 PHE B O 1
ATOM 1355 N N . ILE B 1 17 ? 1.481 3.078 11.914 1 98.69 17 ILE B N 1
ATOM 1356 C CA . ILE B 1 17 ? 1.805 3.139 13.336 1 98.69 17 ILE B CA 1
ATOM 1357 C C . ILE B 1 17 ? 3.283 2.814 13.539 1 98.69 17 ILE B C 1
ATOM 1359 O O . ILE B 1 17 ? 3.975 3.502 14.297 1 98.69 17 ILE B O 1
ATOM 1363 N N . LEU B 1 18 ? 3.826 1.798 12.867 1 97.88 18 LEU B N 1
ATOM 1364 C CA . LEU B 1 18 ? 5.234 1.435 12.984 1 97.88 18 LEU B CA 1
ATOM 1365 C C . LEU B 1 18 ? 6.129 2.539 12.43 1 97.88 18 LEU B C 1
ATOM 1367 O O . LEU B 1 18 ? 7.172 2.846 13.008 1 97.88 18 LEU B O 1
ATOM 1371 N N . SER B 1 19 ? 5.703 3.051 11.32 1 97.31 19 SER B N 1
ATOM 1372 C CA . SER B 1 19 ? 6.461 4.152 10.734 1 97.31 19 SER B CA 1
ATOM 1373 C C . SER B 1 19 ? 6.496 5.355 11.672 1 97.31 19 SER B C 1
ATOM 1375 O O . SER B 1 19 ? 7.539 5.992 11.844 1 97.31 19 SER B O 1
ATOM 1377 N N . ALA B 1 20 ? 5.328 5.664 12.258 1 97.88 20 ALA B N 1
ATOM 1378 C CA . ALA B 1 20 ? 5.262 6.766 13.219 1 97.88 20 ALA B CA 1
ATOM 1379 C C . ALA B 1 20 ? 6.18 6.512 14.406 1 97.88 20 ALA B C 1
ATOM 1381 O O . ALA B 1 20 ? 6.871 7.422 14.875 1 97.88 20 ALA B O 1
ATOM 1382 N N . TRP B 1 21 ? 6.188 5.312 14.875 1 97.44 21 TRP B N 1
ATOM 1383 C CA . TRP B 1 21 ? 7.031 4.93 16 1 97.44 21 TRP B CA 1
ATOM 1384 C C . TRP B 1 21 ? 8.508 5.102 15.656 1 97.44 21 TRP B C 1
ATOM 1386 O O . TRP B 1 21 ? 9.281 5.645 16.453 1 97.44 21 TRP B O 1
ATOM 1396 N N . GLN B 1 22 ? 8.914 4.668 14.5 1 95.38 22 GLN B N 1
ATOM 1397 C CA . GLN B 1 22 ? 10.289 4.812 14.047 1 95.38 22 GLN B CA 1
ATOM 1398 C C . GLN B 1 22 ? 10.68 6.281 13.914 1 95.38 22 GLN B C 1
ATOM 1400 O O . GLN B 1 22 ? 11.766 6.684 14.336 1 95.38 22 GLN B O 1
ATOM 1405 N N . MET B 1 23 ? 9.773 7.023 13.32 1 95.88 23 MET B N 1
ATOM 1406 C CA . MET B 1 23 ? 10.039 8.453 13.141 1 95.88 23 MET B CA 1
ATOM 1407 C C . MET B 1 23 ? 10.18 9.148 14.492 1 95.88 23 MET B C 1
ATOM 1409 O O . MET B 1 23 ? 10.984 10.062 14.641 1 95.88 23 MET B O 1
ATOM 1413 N N . PHE B 1 24 ? 9.43 8.703 15.391 1 96.31 24 PHE B N 1
ATOM 1414 C CA . PHE B 1 24 ? 9.477 9.273 16.734 1 96.31 24 PHE B CA 1
ATOM 1415 C C . PHE B 1 24 ? 10.812 8.953 17.406 1 96.31 24 PHE B C 1
ATOM 1417 O O . PHE B 1 24 ? 11.422 9.828 18.031 1 96.31 24 PHE B O 1
ATOM 1424 N N . ASN B 1 25 ? 11.281 7.746 17.203 1 95.75 25 ASN B N 1
ATOM 1425 C CA . ASN B 1 25 ? 12.539 7.316 17.812 1 95.75 25 ASN B CA 1
ATOM 1426 C C . ASN B 1 25 ? 13.734 8.023 17.172 1 95.75 25 ASN B C 1
ATOM 1428 O O . ASN B 1 25 ? 14.773 8.203 17.812 1 95.75 25 ASN B O 1
ATOM 1432 N N . GLU B 1 26 ? 13.562 8.414 15.961 1 94.44 26 GLU B N 1
ATOM 1433 C CA . GLU B 1 26 ? 14.664 9.055 15.242 1 94.44 26 GLU B CA 1
ATOM 1434 C C . GLU B 1 26 ? 14.531 10.57 15.266 1 94.44 26 GLU B C 1
ATOM 1436 O O . GLU B 1 26 ? 15.305 11.273 14.617 1 94.44 26 GLU B O 1
ATOM 1441 N N . PHE B 1 27 ? 13.57 11.023 16.047 1 92.12 27 PHE B N 1
ATOM 1442 C CA . PHE B 1 27 ? 13.266 12.453 16.094 1 92.12 27 PHE B CA 1
ATOM 1443 C C . PHE B 1 27 ? 14.383 13.211 16.797 1 92.12 27 PHE B C 1
ATOM 1445 O O . PHE B 1 27 ? 14.82 12.82 17.891 1 92.12 27 PHE B O 1
ATOM 1452 N N . ASP B 1 28 ? 15.023 14.141 16.141 1 91.69 28 ASP B N 1
ATOM 1453 C CA . ASP B 1 28 ? 16.109 14.938 16.719 1 91.69 28 ASP B CA 1
ATOM 1454 C C . ASP B 1 28 ? 15.883 16.422 16.469 1 91.69 28 ASP B C 1
ATOM 1456 O O . ASP B 1 28 ? 14.766 16.859 16.156 1 91.69 28 ASP B O 1
ATOM 1460 N N . ALA B 1 29 ? 16.875 17.297 16.719 1 88.81 29 ALA B N 1
ATOM 1461 C CA . ALA B 1 29 ? 16.75 18.75 16.641 1 88.81 29 ALA B CA 1
ATOM 1462 C C . ALA B 1 29 ? 16.438 19.203 15.219 1 88.81 29 ALA B C 1
ATOM 1464 O O . ALA B 1 29 ? 15.836 20.25 15.023 1 88.81 29 ALA B O 1
ATOM 1465 N N . ASN B 1 30 ? 16.719 18.375 14.25 1 88.12 30 ASN B N 1
ATOM 1466 C CA . ASN B 1 30 ? 16.484 18.719 12.852 1 88.12 30 ASN B CA 1
ATOM 1467 C C . ASN B 1 30 ? 15.336 17.906 12.258 1 88.12 30 ASN B C 1
ATOM 1469 O O . ASN B 1 30 ? 15.148 17.891 11.039 1 88.12 30 ASN B O 1
ATOM 1473 N N . GLY B 1 31 ? 14.547 17.156 13.047 1 90.31 31 GLY B N 1
ATOM 1474 C CA . GLY B 1 31 ? 13.398 16.391 12.57 1 90.31 31 GLY B CA 1
ATOM 1475 C C . GLY B 1 31 ? 13.734 14.953 12.234 1 90.31 31 GLY B C 1
ATOM 1476 O O . GLY B 1 31 ? 12.844 14.164 11.922 1 90.31 31 GLY B O 1
ATOM 1477 N N . GLY B 1 32 ? 15.062 14.578 12.211 1 91.25 32 GLY B N 1
ATOM 1478 C CA . GLY B 1 32 ? 15.469 13.211 11.938 1 91.25 32 GLY B CA 1
ATOM 1479 C C . GLY B 1 32 ? 15.906 12.992 10.5 1 91.25 32 GLY B C 1
ATOM 1480 O O . GLY B 1 32 ? 15.859 13.922 9.688 1 91.25 32 GLY B O 1
ATOM 1481 N N . PRO B 1 33 ? 16.312 11.797 10.141 1 89.5 33 PRO B N 1
ATOM 1482 C CA . PRO B 1 33 ? 16.844 11.492 8.805 1 89.5 33 PRO B CA 1
ATOM 1483 C C . PRO B 1 33 ? 15.828 11.773 7.695 1 89.5 33 PRO B C 1
ATOM 1485 O O . PRO B 1 33 ? 16.203 12.195 6.598 1 89.5 33 PRO B O 1
ATOM 1488 N N . ILE B 1 34 ? 14.617 11.609 7.969 1 90.25 34 ILE B N 1
ATOM 1489 C CA . ILE B 1 34 ? 13.594 11.781 6.945 1 90.25 34 ILE B CA 1
ATOM 1490 C C . ILE B 1 34 ? 13.469 13.266 6.582 1 90.25 34 ILE B C 1
ATOM 1492 O O . ILE B 1 34 ? 13.008 13.602 5.488 1 90.25 34 ILE B O 1
ATOM 1496 N N . SER B 1 35 ? 13.758 14.164 7.504 1 90.62 35 SER B N 1
ATOM 1497 C CA . SER B 1 35 ? 13.688 15.602 7.262 1 90.62 35 SER B CA 1
ATOM 1498 C C . SER B 1 35 ? 14.625 16.016 6.129 1 90.62 35 SER B C 1
ATOM 1500 O O . SER B 1 35 ? 14.344 16.969 5.406 1 90.62 35 SER B O 1
ATOM 1502 N N . LYS B 1 36 ? 15.703 15.32 6 1 89.69 36 LYS B N 1
ATOM 1503 C CA . LYS B 1 36 ? 16.688 15.633 4.965 1 89.69 36 LYS B CA 1
ATOM 1504 C C . LYS B 1 36 ? 16.109 15.398 3.572 1 89.69 36 LYS B C 1
ATOM 1506 O O . LYS B 1 36 ? 16.547 16.031 2.602 1 89.69 36 LYS B O 1
ATOM 1511 N N . GLU B 1 37 ? 15.109 14.547 3.543 1 88.12 37 GLU B N 1
ATOM 1512 C CA . GLU B 1 37 ? 14.461 14.258 2.264 1 88.12 37 GLU B CA 1
ATOM 1513 C C . GLU B 1 37 ? 13.234 15.133 2.059 1 88.12 37 GLU B C 1
ATOM 1515 O O . GLU B 1 37 ? 12.992 15.625 0.954 1 88.12 37 GLU B O 1
ATOM 1520 N N . LEU B 1 38 ? 12.531 15.414 3.061 1 90.06 38 LEU B N 1
ATOM 1521 C CA . LEU B 1 38 ? 11.211 16.031 2.967 1 90.06 38 LEU B CA 1
ATOM 1522 C C . LEU B 1 38 ? 11.336 17.562 2.902 1 90.06 38 LEU B C 1
ATOM 1524 O O . LEU B 1 38 ? 10.641 18.203 2.115 1 90.06 38 LEU B O 1
ATOM 1528 N N . ILE B 1 39 ? 12.227 18.125 3.666 1 87.88 39 ILE B N 1
ATOM 1529 C CA . ILE B 1 39 ? 12.227 19.562 3.887 1 87.88 39 ILE B CA 1
ATOM 1530 C C . ILE B 1 39 ? 12.695 20.281 2.621 1 87.88 39 ILE B C 1
ATOM 1532 O O . ILE B 1 39 ? 12.062 21.25 2.176 1 87.88 39 ILE B O 1
ATOM 1536 N N . PRO B 1 40 ? 13.828 19.828 2.021 1 87.56 40 PRO B N 1
ATOM 1537 C CA . PRO B 1 40 ? 14.227 20.5 0.783 1 87.56 40 PRO B CA 1
ATOM 1538 C C . PRO B 1 40 ? 13.141 20.453 -0.29 1 87.56 40 PRO B C 1
ATOM 1540 O O . PRO B 1 40 ? 12.953 21.422 -1.025 1 87.56 40 PRO B O 1
ATOM 1543 N N . LYS B 1 41 ? 12.422 19.375 -0.34 1 87.94 41 LYS B N 1
ATOM 1544 C CA . LYS B 1 41 ? 11.375 19.219 -1.341 1 87.94 41 LYS B CA 1
ATOM 1545 C C . LYS B 1 41 ? 10.164 20.078 -1.009 1 87.94 41 LYS B C 1
ATOM 1547 O O . LYS B 1 41 ? 9.523 20.641 -1.907 1 87.94 41 LYS B O 1
ATOM 1552 N N . LEU B 1 42 ? 9.906 20.125 0.144 1 86.5 42 LEU B N 1
ATOM 1553 C CA . LEU B 1 42 ? 8.828 21 0.6 1 86.5 42 LEU B CA 1
ATOM 1554 C C . LEU B 1 42 ? 9.133 22.453 0.296 1 86.5 42 LEU B C 1
ATOM 1556 O O . LEU B 1 42 ? 8.242 23.219 -0.089 1 86.5 42 LEU B O 1
ATOM 1560 N N . SER B 1 43 ? 10.32 22.828 0.512 1 85.38 43 SER B N 1
ATOM 1561 C CA . SER B 1 43 ? 10.75 24.188 0.237 1 85.38 43 SER B CA 1
ATOM 1562 C C . SER B 1 43 ? 10.578 24.547 -1.239 1 85.38 43 SER B C 1
ATOM 1564 O O . SER B 1 43 ? 10.195 25.656 -1.58 1 85.38 43 SER B O 1
ATOM 1566 N N . VAL B 1 44 ? 10.82 23.578 -2.062 1 82.88 44 VAL B N 1
ATOM 1567 C CA . VAL B 1 44 ? 10.688 23.797 -3.5 1 82.88 44 VAL B CA 1
ATOM 1568 C C . VAL B 1 44 ? 9.219 24.016 -3.855 1 82.88 44 VAL B C 1
ATOM 1570 O O . VAL B 1 44 ? 8.891 24.906 -4.625 1 82.88 44 VAL B O 1
ATOM 1573 N N . VAL B 1 45 ? 8.406 23.234 -3.318 1 82.25 45 VAL B N 1
ATOM 1574 C CA . VAL B 1 45 ? 6.973 23.344 -3.568 1 82.25 45 VAL B CA 1
ATOM 1575 C C . VAL B 1 45 ? 6.457 24.672 -3.035 1 82.25 45 VAL B C 1
ATOM 1577 O O . VAL B 1 45 ? 5.648 25.344 -3.689 1 82.25 45 VAL B O 1
ATOM 1580 N N . LYS B 1 46 ? 6.914 25.031 -1.908 1 83.38 46 LYS B N 1
ATOM 1581 C CA . LYS B 1 46 ? 6.531 26.297 -1.298 1 83.38 46 LYS B CA 1
ATOM 1582 C C . LYS B 1 46 ? 6.945 27.484 -2.174 1 83.38 46 LYS B C 1
ATOM 1584 O O . LYS B 1 46 ? 6.164 28.406 -2.379 1 83.38 46 LYS B O 1
ATOM 1589 N N . ASN B 1 47 ? 8.156 27.422 -2.596 1 83.88 47 ASN B N 1
ATOM 1590 C CA . ASN B 1 47 ? 8.672 28.5 -3.436 1 83.88 47 ASN B CA 1
ATOM 1591 C C . ASN B 1 47 ? 7.891 28.625 -4.742 1 83.88 47 ASN B C 1
ATOM 1593 O O . ASN B 1 47 ? 7.598 29.719 -5.199 1 83.88 47 ASN B O 1
ATOM 1597 N N . ASN B 1 48 ? 7.527 27.453 -5.273 1 82.25 48 ASN B N 1
ATOM 1598 C CA . ASN B 1 48 ? 6.738 27.453 -6.5 1 82.25 48 ASN B CA 1
ATOM 1599 C C . ASN B 1 48 ? 5.344 28.016 -6.273 1 82.25 48 ASN B C 1
ATOM 1601 O O . ASN B 1 48 ? 4.848 28.797 -7.09 1 82.25 48 ASN B O 1
ATOM 1605 N N . LEU B 1 49 ? 4.844 27.641 -5.215 1 80.25 49 LEU B N 1
ATOM 1606 C CA . LEU B 1 49 ? 3.512 28.125 -4.871 1 80.25 49 LEU B CA 1
ATOM 1607 C C . LEU B 1 49 ? 3.549 29.625 -4.555 1 80.25 49 LEU B C 1
ATOM 1609 O O . LEU B 1 49 ? 2.648 30.375 -4.949 1 80.25 49 LEU B O 1
ATOM 1613 N N . SER B 1 50 ? 4.562 30.016 -3.883 1 83.12 50 SER B N 1
ATOM 1614 C CA . SER B 1 50 ? 4.742 31.422 -3.564 1 83.12 50 SER B CA 1
ATOM 1615 C C . SER B 1 50 ? 4.891 32.25 -4.828 1 83.12 50 SER B C 1
ATOM 1617 O O . SER B 1 50 ? 4.34 33.344 -4.918 1 83.12 50 SER B O 1
ATOM 1619 N N . SER B 1 51 ? 5.613 31.719 -5.684 1 85.81 51 SER B N 1
ATOM 1620 C CA . SER B 1 51 ? 5.812 32.406 -6.945 1 85.81 51 SER B CA 1
ATOM 1621 C C . SER B 1 51 ? 4.512 32.531 -7.73 1 85.81 51 SER B C 1
ATOM 1623 O O . SER B 1 51 ? 4.207 33.594 -8.289 1 85.81 51 SER B O 1
ATOM 1625 N N . LYS B 1 52 ? 3.705 31.469 -7.664 1 85.19 52 LYS B N 1
ATOM 1626 C CA . LYS B 1 52 ? 2.453 31.453 -8.414 1 85.19 52 LYS B CA 1
ATOM 1627 C C . LYS B 1 52 ? 1.388 32.312 -7.742 1 85.19 52 LYS B C 1
ATOM 1629 O O . LYS B 1 52 ? 0.611 32.969 -8.422 1 85.19 52 LYS B O 1
ATOM 1634 N N . LEU B 1 53 ? 1.466 32.312 -6.496 1 84.62 53 LEU B N 1
ATOM 1635 C CA . LEU B 1 53 ? 0.457 33.031 -5.746 1 84.62 53 LEU B CA 1
ATOM 1636 C C . LEU B 1 53 ? 0.931 34.469 -5.445 1 84.62 53 LEU B C 1
ATOM 1638 O O . LEU B 1 53 ? 0.123 35.312 -5.121 1 84.62 53 LEU B O 1
ATOM 1642 N N . GLY B 1 54 ? 2.131 34.719 -5.547 1 80.44 54 GLY B N 1
ATOM 1643 C CA . GLY B 1 54 ? 2.697 36.031 -5.297 1 80.44 54 GLY B CA 1
ATOM 1644 C C . GLY B 1 54 ? 2.752 36.375 -3.826 1 80.44 54 GLY B C 1
ATOM 1645 O O . GLY B 1 54 ? 2.678 37.562 -3.465 1 80.44 54 GLY B O 1
ATOM 1646 N N . VAL B 1 55 ? 2.516 35.469 -3.031 1 78.94 55 VAL B N 1
ATOM 1647 C CA . VAL B 1 55 ? 2.551 35.719 -1.597 1 78.94 55 VAL B CA 1
ATOM 1648 C C . VAL B 1 55 ? 3.666 34.906 -0.946 1 78.94 55 VAL B C 1
ATOM 1650 O O . VAL B 1 55 ? 3.949 33.781 -1.369 1 78.94 55 VAL B O 1
ATOM 1653 N N . ALA B 1 56 ? 4.461 35.594 -0.082 1 75.94 56 ALA B N 1
ATOM 1654 C CA . ALA B 1 56 ? 5.52 34.906 0.652 1 75.94 56 ALA B CA 1
ATOM 1655 C C . ALA B 1 56 ? 4.934 33.938 1.677 1 75.94 56 ALA B C 1
ATOM 1657 O O . ALA B 1 56 ? 4.125 34.344 2.521 1 75.94 56 ALA B O 1
ATOM 1658 N N . LEU B 1 57 ? 5.203 32.656 1.485 1 73.5 57 LEU B N 1
ATOM 1659 C CA . LEU B 1 57 ? 4.734 31.641 2.439 1 73.5 57 LEU B CA 1
ATOM 1660 C C . LEU B 1 57 ? 5.723 31.484 3.592 1 73.5 57 LEU B C 1
ATOM 1662 O O . LEU B 1 57 ? 6.934 31.656 3.404 1 73.5 57 LEU B O 1
ATOM 1666 N N . PRO B 1 58 ? 5.188 31.422 4.824 1 75.06 58 PRO B N 1
ATOM 1667 C CA . PRO B 1 58 ? 6.07 31.297 5.988 1 75.06 58 PRO B CA 1
ATOM 1668 C C . PRO B 1 58 ? 7.008 30.094 5.879 1 75.06 58 PRO B C 1
ATOM 1670 O O . PRO B 1 58 ? 6.719 29.141 5.152 1 75.06 58 PRO B O 1
ATOM 1673 N N . ASP B 1 59 ? 8.234 30.266 6.551 1 78.75 59 ASP B N 1
ATOM 1674 C CA . ASP B 1 59 ? 9.195 29.172 6.578 1 78.75 59 ASP B CA 1
ATOM 1675 C C . ASP B 1 59 ? 8.633 27.969 7.336 1 78.75 59 ASP B C 1
ATOM 1677 O O . ASP B 1 59 ? 7.891 28.125 8.305 1 78.75 59 ASP B O 1
ATOM 1681 N N . ILE B 1 60 ? 8.844 26.922 6.797 1 76.94 60 ILE B N 1
ATOM 1682 C CA . ILE B 1 60 ? 8.375 25.703 7.434 1 76.94 60 ILE B CA 1
ATOM 1683 C C . ILE B 1 60 ? 9.445 25.172 8.398 1 76.94 60 ILE B C 1
ATOM 1685 O O . ILE B 1 60 ? 10.609 25.031 8.023 1 76.94 60 ILE B O 1
ATOM 1689 N N . ASP B 1 61 ? 9.023 25.031 9.656 1 87.25 61 ASP B N 1
ATOM 1690 C CA . ASP B 1 61 ? 9.891 24.406 10.656 1 87.25 61 ASP B CA 1
ATOM 1691 C C . ASP B 1 61 ? 9.938 22.891 10.477 1 87.25 61 ASP B C 1
ATOM 1693 O O . ASP B 1 61 ? 8.922 22.219 10.625 1 87.25 61 ASP B O 1
ATOM 1697 N N . ALA B 1 62 ? 11.109 22.391 10.219 1 89.19 62 ALA B N 1
ATOM 1698 C CA . ALA B 1 62 ? 11.289 20.969 9.945 1 89.19 62 ALA B CA 1
ATOM 1699 C C . ALA B 1 62 ? 10.781 20.109 11.102 1 89.19 62 ALA B C 1
ATOM 1701 O O . ALA B 1 62 ? 10.109 19.109 10.898 1 89.19 62 ALA B O 1
ATOM 1702 N N . ARG B 1 63 ? 11.086 20.5 12.234 1 92.12 63 ARG B N 1
ATOM 1703 C CA . ARG B 1 63 ? 10.703 19.75 13.43 1 92.12 63 ARG B CA 1
ATOM 1704 C C . ARG B 1 63 ? 9.188 19.672 13.562 1 92.12 63 ARG B C 1
ATOM 1706 O O . ARG B 1 63 ? 8.633 18.609 13.828 1 92.12 63 ARG B O 1
ATOM 1713 N N . GLN B 1 64 ? 8.609 20.828 13.398 1 93 64 GLN B N 1
ATOM 1714 C CA . GLN B 1 64 ? 7.16 20.875 13.523 1 93 64 GLN B CA 1
ATOM 1715 C C . GLN B 1 64 ? 6.488 20.062 12.414 1 93 64 GLN B C 1
ATOM 1717 O O . GLN B 1 64 ? 5.477 19.406 12.656 1 93 64 GLN B O 1
ATOM 1722 N N . PHE B 1 65 ? 7.02 20.188 11.258 1 94.31 65 PHE B N 1
ATOM 1723 C CA . PHE B 1 65 ? 6.457 19.469 10.117 1 94.31 65 PHE B CA 1
ATOM 1724 C C . PHE B 1 65 ? 6.527 17.953 10.352 1 94.31 65 PHE B C 1
ATOM 1726 O O . PHE B 1 65 ? 5.539 17.25 10.164 1 94.31 65 PHE B O 1
ATOM 1733 N N . ILE B 1 66 ? 7.676 17.469 10.789 1 95.94 66 ILE B N 1
ATOM 1734 C CA . ILE B 1 66 ? 7.859 16.047 11.016 1 95.94 66 ILE B CA 1
ATOM 1735 C C . ILE B 1 66 ? 6.98 15.594 12.18 1 95.94 66 ILE B C 1
ATOM 1737 O O . ILE B 1 66 ? 6.383 14.516 12.133 1 95.94 66 ILE B O 1
ATOM 1741 N N . ALA B 1 67 ? 6.875 16.438 13.172 1 96.5 67 ALA B N 1
ATOM 1742 C CA . ALA B 1 67 ? 6 16.125 14.297 1 96.5 67 ALA B CA 1
ATOM 1743 C C . ALA B 1 67 ? 4.555 15.961 13.844 1 96.5 67 ALA B C 1
ATOM 1745 O O . ALA B 1 67 ? 3.832 15.094 14.336 1 96.5 67 ALA B O 1
ATOM 1746 N N . THR B 1 68 ? 4.164 16.828 12.938 1 97 68 THR B N 1
ATOM 1747 C CA . THR B 1 68 ? 2.812 16.766 12.398 1 97 68 THR B CA 1
ATOM 1748 C C . THR B 1 68 ? 2.598 15.445 11.656 1 97 68 THR B C 1
ATOM 1750 O O . THR B 1 68 ? 1.568 14.789 11.828 1 97 68 THR B O 1
ATOM 1753 N N . ILE B 1 69 ? 3.564 15.008 10.883 1 97.38 69 ILE B N 1
ATOM 1754 C CA . ILE B 1 69 ? 3.471 13.758 10.133 1 97.38 69 ILE B CA 1
ATOM 1755 C C . ILE B 1 69 ? 3.375 12.578 11.102 1 97.38 69 ILE B C 1
ATOM 1757 O O . ILE B 1 69 ? 2.561 11.672 10.906 1 97.38 69 ILE B O 1
ATOM 1761 N N . ILE B 1 70 ? 4.195 12.617 12.156 1 98.06 70 ILE B N 1
ATOM 1762 C CA . ILE B 1 70 ? 4.164 11.57 13.172 1 98.06 70 ILE B CA 1
ATOM 1763 C C . ILE B 1 70 ? 2.77 11.492 13.789 1 98.06 70 ILE B C 1
ATOM 1765 O O . ILE B 1 70 ? 2.225 10.398 13.969 1 98.06 70 ILE B O 1
ATOM 1769 N N . PHE B 1 71 ? 2.199 12.664 14.031 1 98.44 71 PHE B N 1
ATOM 1770 C CA . PHE B 1 71 ? 0.866 12.75 14.609 1 98.44 71 PHE B CA 1
ATOM 1771 C C . PHE B 1 71 ? -0.176 12.164 13.664 1 98.44 71 PHE B C 1
ATOM 1773 O O . PHE B 1 71 ? -1.007 11.352 14.07 1 98.44 71 PHE B O 1
ATOM 1780 N N . LEU B 1 72 ? -0.151 12.578 12.422 1 98.75 72 LEU B N 1
ATOM 1781 C CA . LEU B 1 72 ? -1.111 12.109 11.43 1 98.75 72 LEU B CA 1
ATOM 1782 C C . LEU B 1 72 ? -1.046 10.594 11.281 1 98.75 72 LEU B C 1
ATOM 1784 O O . LEU B 1 72 ? -2.08 9.922 11.266 1 98.75 72 LEU B O 1
ATOM 1788 N N . LYS B 1 73 ? 0.156 10.031 11.234 1 98.75 73 LYS B N 1
ATOM 1789 C CA . LYS B 1 73 ? 0.347 8.594 11.062 1 98.75 73 LYS B CA 1
ATOM 1790 C C . LYS B 1 73 ? -0.061 7.832 12.32 1 98.75 73 LYS B C 1
ATOM 1792 O O . LYS B 1 73 ? -0.8 6.848 12.242 1 98.75 73 LYS B O 1
ATOM 1797 N N . GLY B 1 74 ? 0.468 8.289 13.422 1 98.69 74 GLY B N 1
ATOM 1798 C CA . GLY B 1 74 ? 0.246 7.582 14.68 1 98.69 74 GLY B CA 1
ATOM 1799 C C . GLY B 1 74 ? -1.2 7.617 15.133 1 98.69 74 GLY B C 1
ATOM 1800 O O . GLY B 1 74 ? -1.842 6.574 15.266 1 98.69 74 GLY B O 1
ATOM 1801 N N . VAL B 1 75 ? -1.731 8.844 15.305 1 98.81 75 VAL B N 1
ATOM 1802 C CA . VAL B 1 75 ? -3.098 9.023 15.781 1 98.81 75 VAL B CA 1
ATOM 1803 C C . VAL B 1 75 ? -4.086 8.508 14.734 1 98.81 75 VAL B C 1
ATOM 1805 O O . VAL B 1 75 ? -5.055 7.828 15.07 1 98.81 75 VAL B O 1
ATOM 1808 N N . GLY B 1 76 ? -3.807 8.82 13.5 1 98.88 76 GLY B N 1
ATOM 1809 C CA . GLY B 1 76 ? -4.664 8.32 12.438 1 98.88 76 GLY B CA 1
ATOM 1810 C C . GLY B 1 76 ? -4.723 6.809 12.383 1 98.88 76 GLY B C 1
ATOM 1811 O O . GLY B 1 76 ? -5.801 6.23 12.242 1 98.88 76 GLY B O 1
ATOM 1812 N N . GLY B 1 77 ? -3.543 6.164 12.492 1 98.88 77 GLY B N 1
ATOM 1813 C CA . GLY B 1 77 ? -3.492 4.711 12.477 1 98.88 77 GLY B CA 1
ATOM 1814 C C . GLY B 1 77 ? -4.258 4.07 13.617 1 98.88 77 GLY B C 1
ATOM 1815 O O . GLY B 1 77 ? -5.031 3.135 13.406 1 98.88 77 GLY B O 1
ATOM 1816 N N . ILE B 1 78 ? -4.082 4.582 14.797 1 98.75 78 ILE B N 1
ATOM 1817 C CA . ILE B 1 78 ? -4.73 4.023 15.977 1 98.75 78 ILE B CA 1
ATOM 1818 C C . ILE B 1 78 ? -6.246 4.184 15.859 1 98.75 78 ILE B C 1
ATOM 1820 O O . ILE B 1 78 ? -6.996 3.229 16.078 1 98.75 78 ILE B O 1
ATOM 1824 N N . LEU B 1 79 ? -6.703 5.344 15.469 1 98.81 79 LEU B N 1
ATOM 1825 C CA . LEU B 1 79 ? -8.133 5.586 15.312 1 98.81 79 LEU B CA 1
ATOM 1826 C C . LEU B 1 79 ? -8.719 4.711 14.211 1 98.81 79 LEU B C 1
ATOM 1828 O O . LEU B 1 79 ? -9.852 4.246 14.312 1 98.81 79 LEU B O 1
ATOM 1832 N N . PHE B 1 80 ? -7.926 4.539 13.148 1 98.56 80 PHE B N 1
ATOM 1833 C CA . PHE B 1 80 ? -8.406 3.754 12.016 1 98.56 80 PHE B CA 1
ATOM 1834 C C . PHE B 1 80 ? -8.633 2.305 12.422 1 98.56 80 PHE B C 1
ATOM 1836 O O . PHE B 1 80 ? -9.578 1.663 11.945 1 98.56 80 PHE B O 1
ATOM 1843 N N . VAL B 1 81 ? -7.789 1.748 13.32 1 98.44 81 VAL B N 1
ATOM 1844 C CA . VAL B 1 81 ? -7.941 0.379 13.797 1 98.44 81 VAL B CA 1
ATOM 1845 C C . VAL B 1 81 ? -9.344 0.193 14.383 1 98.44 81 VAL B C 1
ATOM 1847 O O . VAL B 1 81 ? -9.961 -0.859 14.211 1 98.44 81 VAL B O 1
ATOM 1850 N N . PHE B 1 82 ? -9.859 1.239 14.922 1 96.75 82 PHE B N 1
ATOM 1851 C CA . PHE B 1 82 ? -11.164 1.153 15.578 1 96.75 82 PHE B CA 1
ATOM 1852 C C . PHE B 1 82 ? -12.273 1.538 14.617 1 96.75 82 PHE B C 1
ATOM 1854 O O . PHE B 1 82 ? -13.43 1.703 15.023 1 96.75 82 PHE B O 1
ATOM 1861 N N . GLY B 1 83 ? -11.977 1.777 13.477 1 96.12 83 GLY B N 1
ATOM 1862 C CA . GLY B 1 83 ? -12.969 2.02 12.445 1 96.12 83 GLY B CA 1
ATOM 1863 C C . GLY B 1 83 ? -13.406 3.471 12.367 1 96.12 83 GLY B C 1
ATOM 1864 O O . GLY B 1 83 ? -14.469 3.777 11.82 1 96.12 83 GLY B O 1
ATO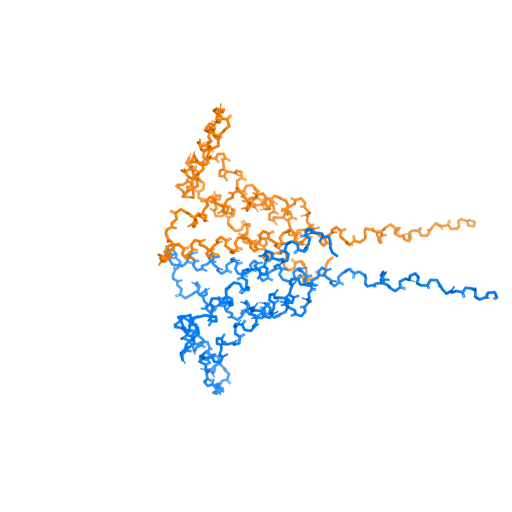M 1865 N N . SER B 1 84 ? -12.562 4.355 12.844 1 96.88 84 SER B N 1
ATOM 1866 C CA . SER B 1 84 ? -12.898 5.777 12.859 1 96.88 84 SER B CA 1
ATOM 1867 C C . SER B 1 84 ? -12.719 6.406 11.484 1 96.88 84 SER B C 1
ATOM 1869 O O . SER B 1 84 ? -11.656 6.285 10.875 1 96.88 84 SER B O 1
ATOM 1871 N N . THR B 1 85 ? -13.773 7.07 10.977 1 96.88 85 THR B N 1
ATOM 1872 C CA . THR B 1 85 ? -13.68 7.816 9.727 1 96.88 85 THR B CA 1
ATOM 1873 C C . THR B 1 85 ? -12.711 8.984 9.867 1 96.88 85 THR B C 1
ATOM 1875 O O . THR B 1 85 ? -11.984 9.312 8.922 1 96.88 85 THR B O 1
ATOM 1878 N N . PHE B 1 86 ? -12.711 9.547 11.055 1 98.25 86 PHE B N 1
ATOM 1879 C CA . PHE B 1 86 ? -11.766 10.633 11.305 1 98.25 86 PHE B CA 1
ATOM 1880 C C . PHE B 1 86 ? -10.328 10.148 11.164 1 98.25 86 PHE B C 1
ATOM 1882 O O . PHE B 1 86 ? -9.492 10.844 10.578 1 98.25 86 PHE B O 1
ATOM 1889 N N . GLY B 1 87 ? -10.023 9 11.695 1 98.69 87 GLY B N 1
ATOM 1890 C CA . GLY B 1 87 ? -8.703 8.414 11.531 1 98.69 87 GLY B CA 1
ATOM 1891 C C . GLY B 1 87 ? -8.312 8.234 10.078 1 98.69 87 GLY B C 1
ATOM 1892 O O . GLY B 1 87 ? -7.164 8.484 9.695 1 98.69 87 GLY B O 1
ATOM 1893 N N . SER B 1 88 ? -9.305 7.797 9.266 1 98.56 88 SER B N 1
ATOM 1894 C CA . SER B 1 88 ? -9.031 7.613 7.848 1 98.56 88 SER B CA 1
ATOM 1895 C C . SER B 1 88 ? -8.688 8.938 7.172 1 98.56 88 SER B C 1
ATOM 1897 O O . SER B 1 88 ? -7.812 8.992 6.305 1 98.56 88 SER B O 1
ATOM 1899 N N . PHE B 1 89 ? -9.273 10.008 7.613 1 98.56 89 PHE B N 1
ATOM 1900 C CA . PHE B 1 89 ? -8.992 11.32 7.035 1 98.56 89 PHE B CA 1
ATOM 1901 C C . PHE B 1 89 ? -7.586 11.781 7.398 1 98.56 89 PHE B C 1
ATOM 1903 O O . PHE B 1 89 ? -6.895 12.391 6.578 1 98.56 89 PHE B O 1
ATOM 1910 N N . LEU B 1 90 ? -7.25 11.516 8.602 1 98.88 90 LEU B N 1
ATOM 1911 C CA . LEU B 1 90 ? -5.902 11.891 9.023 1 98.88 90 LEU B CA 1
ATOM 1912 C C . LEU B 1 90 ? -4.852 11.18 8.172 1 98.88 90 LEU B C 1
ATOM 1914 O O . LEU B 1 90 ? -3.877 11.797 7.742 1 98.88 90 LEU B O 1
ATOM 1918 N N . LEU B 1 91 ? -5.062 9.945 7.957 1 98.88 91 LEU B N 1
ATOM 1919 C CA . LEU B 1 91 ? -4.129 9.172 7.152 1 98.88 91 LEU B CA 1
ATOM 1920 C C . LEU B 1 91 ? -4.148 9.633 5.699 1 98.88 91 LEU B C 1
ATOM 1922 O O . LEU B 1 91 ? -3.102 9.688 5.047 1 98.88 91 LEU B O 1
ATOM 1926 N N . LEU B 1 92 ? -5.34 9.961 5.188 1 98.81 92 LEU B N 1
ATOM 1927 C CA . LEU B 1 92 ? -5.465 10.492 3.834 1 98.81 92 LEU B CA 1
ATOM 1928 C C . LEU B 1 92 ? -4.652 11.773 3.676 1 98.81 92 LEU B C 1
ATOM 1930 O O . LEU B 1 92 ? -3.951 11.945 2.676 1 98.81 92 LEU B O 1
ATOM 1934 N N . LEU B 1 93 ? -4.785 12.586 4.645 1 98.5 93 LEU B N 1
ATOM 1935 C CA . LEU B 1 93 ? -4.059 13.852 4.625 1 98.5 93 LEU B CA 1
ATOM 1936 C C . LEU B 1 93 ? -2.551 13.617 4.605 1 98.5 93 LEU B C 1
ATOM 1938 O O . LEU B 1 93 ? -1.83 14.234 3.822 1 98.5 93 LEU B O 1
ATOM 1942 N N . HIS B 1 94 ? -2.117 12.727 5.406 1 98.06 94 HIS B N 1
ATOM 1943 C CA . HIS B 1 94 ? -0.701 12.383 5.445 1 98.06 94 HIS B CA 1
ATOM 1944 C C . HIS B 1 94 ? -0.217 11.898 4.082 1 98.06 94 HIS B C 1
ATOM 1946 O O . HIS B 1 94 ? 0.807 12.367 3.58 1 98.06 94 HIS B O 1
ATOM 1952 N N . LEU B 1 95 ? -0.952 10.961 3.541 1 98.5 95 LEU B N 1
ATOM 1953 C CA . LEU B 1 95 ? -0.551 10.383 2.264 1 98.5 95 LEU B CA 1
ATOM 1954 C C . LEU B 1 95 ? -0.579 11.43 1.158 1 98.5 95 LEU B C 1
ATOM 1956 O O . LEU B 1 95 ? 0.309 11.461 0.303 1 98.5 95 LEU B O 1
ATOM 1960 N N . ALA B 1 96 ? -1.572 12.328 1.176 1 97.81 96 ALA B N 1
ATOM 1961 C CA . ALA B 1 96 ? -1.72 13.367 0.16 1 97.81 96 ALA B CA 1
ATOM 1962 C C . ALA B 1 96 ? -0.541 14.336 0.19 1 97.81 96 ALA B C 1
ATOM 1964 O O . ALA B 1 96 ? -0.086 14.805 -0.857 1 97.81 96 ALA B O 1
ATOM 1965 N N . ILE B 1 97 ? -0.032 14.547 1.335 1 95 97 ILE B N 1
ATOM 1966 C CA . ILE B 1 97 ? 1.038 15.523 1.506 1 95 97 ILE B CA 1
ATOM 1967 C C . ILE B 1 97 ? 2.387 14.867 1.225 1 95 97 ILE B C 1
ATOM 1969 O O . ILE B 1 97 ? 3.168 15.359 0.408 1 95 97 ILE B O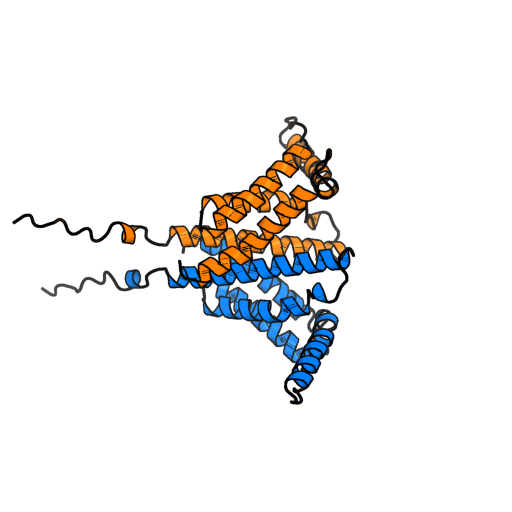 1
ATOM 1973 N N . THR B 1 98 ? 2.643 13.695 1.751 1 95.94 98 THR B N 1
ATOM 1974 C CA . THR B 1 98 ? 3.99 13.133 1.762 1 95.94 98 THR B CA 1
ATOM 1975 C C . THR B 1 98 ? 4.285 12.398 0.456 1 95.94 98 THR B C 1
ATOM 1977 O O . THR B 1 98 ? 5.434 12.344 0.013 1 95.94 98 THR B O 1
ATOM 1980 N N . THR B 1 99 ? 3.289 11.859 -0.215 1 96.81 99 THR B N 1
ATOM 1981 C CA . THR B 1 99 ? 3.514 10.992 -1.369 1 96.81 99 THR B CA 1
ATOM 1982 C C . THR B 1 99 ? 4.137 11.781 -2.52 1 96.81 99 THR B C 1
ATOM 1984 O O . THR B 1 99 ? 5.188 11.398 -3.039 1 96.81 99 THR B O 1
ATOM 1987 N N . PRO B 1 100 ? 3.547 12.922 -2.896 1 94.38 100 PRO B N 1
ATOM 1988 C CA . PRO B 1 100 ? 4.172 13.648 -4.004 1 94.38 100 PRO B CA 1
ATOM 1989 C C . PRO B 1 100 ? 5.527 14.242 -3.631 1 94.38 100 PRO B C 1
ATOM 1991 O O . PRO B 1 100 ? 6.352 14.516 -4.512 1 94.38 100 PRO B O 1
ATOM 1994 N N . LEU B 1 101 ? 5.809 14.422 -2.328 1 93.25 101 LEU B N 1
ATOM 1995 C CA . LEU B 1 101 ? 7.082 14.984 -1.894 1 93.25 101 LEU B CA 1
ATOM 1996 C C . LEU B 1 101 ? 8.18 13.922 -1.89 1 93.25 101 LEU B C 1
ATOM 1998 O O . LEU B 1 101 ? 9.266 14.148 -2.418 1 93.25 101 LEU B O 1
ATOM 2002 N N . LEU B 1 102 ? 7.848 12.781 -1.365 1 93.06 102 LEU B N 1
ATOM 2003 C CA . LEU B 1 102 ? 8.859 11.75 -1.178 1 93.06 102 LEU B CA 1
ATOM 2004 C C . LEU B 1 102 ? 9.07 10.961 -2.463 1 93.06 102 LEU B C 1
ATOM 2006 O O . LEU B 1 102 ? 10.188 10.516 -2.75 1 93.06 102 LEU B O 1
ATOM 2010 N N . TYR B 1 103 ? 8 10.789 -3.174 1 94.19 103 TYR B N 1
ATOM 2011 C CA . TYR B 1 103 ? 8.07 9.953 -4.367 1 94.19 103 TYR B CA 1
ATOM 2012 C C . TYR B 1 103 ? 7.82 10.773 -5.625 1 94.19 103 TYR B C 1
ATOM 2014 O O . TYR B 1 103 ? 6.844 10.547 -6.34 1 94.19 103 TYR B O 1
ATOM 2022 N N . ASP B 1 104 ? 8.781 11.656 -5.875 1 92.75 104 ASP B N 1
ATOM 2023 C CA . ASP B 1 104 ? 8.68 12.625 -6.957 1 92.75 104 ASP B CA 1
ATOM 2024 C C . ASP B 1 104 ? 9.266 12.07 -8.25 1 92.75 104 ASP B C 1
ATOM 2026 O O . ASP B 1 104 ? 10.195 12.648 -8.82 1 92.75 104 ASP B O 1
ATOM 2030 N N . PHE B 1 105 ? 8.711 11.023 -8.766 1 93.12 105 PHE B N 1
ATOM 2031 C CA . PHE B 1 105 ? 9.203 10.375 -9.977 1 93.12 105 PHE B CA 1
ATOM 2032 C C . PHE B 1 105 ? 9.203 11.352 -11.148 1 93.12 105 PHE B C 1
ATOM 2034 O O . PHE B 1 105 ? 10.008 11.227 -12.078 1 93.12 105 PHE B O 1
ATOM 2041 N N . TYR B 1 106 ? 8.406 12.367 -11.102 1 90.81 106 TYR B N 1
ATOM 2042 C CA . TYR B 1 106 ? 8.242 13.328 -12.188 1 90.81 106 TYR B CA 1
ATOM 2043 C C . TYR B 1 106 ? 9.445 14.258 -12.281 1 90.81 106 TYR B C 1
ATOM 2045 O O . TYR B 1 106 ? 9.602 14.992 -13.258 1 90.81 106 TYR B O 1
ATOM 2053 N N . ASN B 1 107 ? 10.336 14.273 -11.328 1 89.31 107 ASN B N 1
ATOM 2054 C CA . ASN B 1 107 ? 11.555 15.062 -11.359 1 89.31 107 ASN B CA 1
ATOM 2055 C C . ASN B 1 107 ? 12.742 14.25 -11.883 1 89.31 107 ASN B C 1
ATOM 2057 O O . ASN B 1 107 ? 13.875 14.734 -11.883 1 89.31 107 ASN B O 1
ATOM 2061 N N . HIS B 1 108 ? 12.445 13.016 -12.273 1 90.44 108 HIS B N 1
ATOM 2062 C CA . HIS B 1 108 ? 13.492 12.141 -12.789 1 90.44 108 HIS B CA 1
ATOM 2063 C C . HIS B 1 108 ? 13.172 11.68 -14.203 1 90.44 108 HIS B C 1
ATOM 2065 O O . HIS B 1 108 ? 12.008 11.625 -14.594 1 90.44 108 HIS B O 1
ATOM 2071 N N . SER B 1 109 ? 14.195 11.32 -14.93 1 90.31 109 SER B N 1
ATOM 2072 C CA . SER B 1 109 ? 14.039 10.883 -16.312 1 90.31 109 SER B CA 1
ATOM 2073 C C . SER B 1 109 ? 13.516 9.453 -16.391 1 90.31 109 SER B C 1
ATOM 2075 O O . SER B 1 109 ? 14.039 8.562 -15.711 1 90.31 109 SER B O 1
ATOM 2077 N N . PRO B 1 110 ? 12.578 9.281 -17.281 1 88.5 110 PRO B N 1
ATOM 2078 C CA . PRO B 1 110 ? 12.109 7.902 -17.469 1 88.5 110 PRO B CA 1
ATOM 2079 C C . PRO B 1 110 ? 13.211 6.977 -17.984 1 88.5 110 PRO B C 1
ATOM 2081 O O . PRO B 1 110 ? 14.094 7.41 -18.719 1 88.5 110 PRO B O 1
ATOM 2084 N N . GLY B 1 111 ? 13.25 5.746 -17.547 1 87.56 111 GLY B N 1
ATOM 2085 C CA . GLY B 1 111 ? 14.242 4.785 -18 1 87.56 111 GLY B CA 1
ATOM 2086 C C . GLY B 1 111 ? 15.352 4.551 -16.984 1 87.56 111 GLY B C 1
ATOM 2087 O O . GLY B 1 111 ? 16.062 3.545 -17.062 1 87.56 111 GLY B O 1
ATOM 2088 N N . LYS B 1 112 ? 15.508 5.438 -16.094 1 89.44 112 LYS B N 1
ATOM 2089 C CA . LYS B 1 112 ? 16.5 5.258 -15.039 1 89.44 112 LYS B CA 1
ATOM 2090 C C . LYS B 1 112 ? 15.945 4.418 -13.898 1 89.44 112 LYS B C 1
ATOM 2092 O O . LYS B 1 112 ? 14.742 4.445 -13.625 1 89.44 112 LYS B O 1
ATOM 2097 N N . PRO B 1 113 ? 16.781 3.707 -13.266 1 88.69 113 PRO B N 1
ATOM 2098 C CA . PRO B 1 113 ? 16.328 2.85 -12.164 1 88.69 113 PRO B CA 1
ATOM 2099 C C . PRO B 1 113 ? 15.641 3.635 -11.047 1 88.69 113 PRO B C 1
ATOM 2101 O O . PRO B 1 113 ? 14.656 3.162 -10.469 1 88.69 113 PRO B O 1
ATOM 2104 N N . LYS B 1 114 ? 16.109 4.789 -10.82 1 91.81 114 LYS B N 1
ATOM 2105 C CA . LYS B 1 114 ? 15.531 5.602 -9.75 1 91.81 114 LYS B CA 1
ATOM 2106 C C . LYS B 1 114 ? 14.102 6.023 -10.102 1 91.81 114 LYS B C 1
ATOM 2108 O O . LYS B 1 114 ? 13.242 6.09 -9.227 1 91.81 114 LYS B O 1
ATOM 2113 N N . TYR B 1 115 ? 13.82 6.301 -11.344 1 94.44 115 TYR B N 1
ATOM 2114 C CA . TYR B 1 115 ? 12.484 6.66 -11.797 1 94.44 115 TYR B CA 1
ATOM 2115 C C . TYR B 1 115 ? 11.484 5.543 -11.508 1 94.44 115 TYR B C 1
ATOM 2117 O O . TYR B 1 115 ? 10.422 5.785 -10.945 1 94.44 115 TYR B O 1
ATOM 2125 N N . ASN B 1 116 ? 11.891 4.352 -11.844 1 91.5 116 ASN B N 1
ATOM 2126 C CA . ASN B 1 116 ? 10.992 3.209 -11.68 1 91.5 116 ASN B CA 1
ATOM 2127 C C . ASN B 1 116 ? 10.703 2.932 -10.203 1 91.5 116 ASN B C 1
ATOM 2129 O O . ASN B 1 116 ? 9.578 2.582 -9.844 1 91.5 116 ASN B O 1
ATOM 2133 N N . GLN B 1 117 ? 11.742 3.078 -9.477 1 92.19 117 GLN B N 1
ATOM 2134 C CA . GLN B 1 117 ? 11.578 2.85 -8.047 1 92.19 117 GLN B CA 1
ATOM 2135 C C . GLN B 1 117 ? 10.625 3.869 -7.434 1 92.19 117 GLN B C 1
ATOM 2137 O O . GLN B 1 117 ? 9.727 3.506 -6.68 1 92.19 117 GLN B O 1
ATOM 2142 N N . LEU B 1 118 ? 10.805 5.137 -7.809 1 94.38 118 LEU B N 1
ATOM 2143 C CA . LEU B 1 118 ? 9.961 6.203 -7.281 1 94.38 118 LEU B CA 1
ATOM 2144 C C . LEU B 1 118 ? 8.523 6.059 -7.77 1 94.38 118 LEU B C 1
ATOM 2146 O O . LEU B 1 118 ? 7.582 6.273 -7.008 1 94.38 118 LEU B O 1
ATOM 2150 N N . LEU B 1 119 ? 8.422 5.715 -8.969 1 94.62 119 LEU B N 1
ATOM 2151 C CA . LEU B 1 119 ? 7.09 5.527 -9.531 1 94.62 119 LEU B CA 1
ATOM 2152 C C . LEU B 1 119 ? 6.348 4.402 -8.812 1 94.62 119 LEU B C 1
ATOM 2154 O O . LEU B 1 119 ? 5.172 4.543 -8.477 1 94.62 119 LEU B O 1
ATOM 2158 N N . ASN B 1 120 ? 7.027 3.301 -8.586 1 93.56 120 ASN B N 1
ATOM 2159 C CA . ASN B 1 120 ? 6.414 2.182 -7.883 1 93.56 120 ASN B CA 1
ATOM 2160 C C . ASN B 1 120 ? 5.969 2.58 -6.477 1 93.56 120 ASN B C 1
ATOM 2162 O O . ASN B 1 120 ? 4.855 2.256 -6.059 1 93.56 120 ASN B O 1
ATOM 2166 N N . ASP B 1 121 ? 6.82 3.277 -5.797 1 95.38 121 ASP B N 1
ATOM 2167 C CA . ASP B 1 121 ? 6.48 3.721 -4.449 1 95.38 121 ASP B CA 1
ATOM 2168 C C . ASP B 1 121 ? 5.285 4.676 -4.469 1 95.38 121 ASP B C 1
ATOM 2170 O O . ASP B 1 121 ? 4.43 4.625 -3.588 1 95.38 121 ASP B O 1
ATOM 2174 N N . PHE B 1 122 ? 5.273 5.555 -5.453 1 96.88 122 PHE B N 1
ATOM 2175 C CA . PHE B 1 122 ? 4.156 6.477 -5.609 1 96.88 122 PHE B CA 1
ATOM 2176 C C . PHE B 1 122 ? 2.852 5.715 -5.816 1 96.88 122 PHE B C 1
ATOM 2178 O O . PHE B 1 122 ? 1.834 6.035 -5.199 1 96.88 122 PHE B O 1
ATOM 2185 N N . LEU B 1 123 ? 2.936 4.719 -6.629 1 97 123 LEU B N 1
ATOM 2186 C CA . LEU B 1 123 ? 1.747 3.928 -6.93 1 97 123 LEU B CA 1
ATOM 2187 C C . LEU B 1 123 ? 1.288 3.145 -5.703 1 97 123 LEU B C 1
ATOM 2189 O O . LEU B 1 123 ? 0.087 3.016 -5.457 1 97 123 LEU B O 1
ATOM 2193 N N . LEU B 1 124 ? 2.211 2.607 -5.012 1 97.88 124 LEU B N 1
ATOM 2194 C CA . LEU B 1 124 ? 1.882 1.891 -3.783 1 97.88 124 LEU B CA 1
ATOM 2195 C C . LEU B 1 124 ? 1.147 2.799 -2.803 1 97.88 124 LEU B C 1
ATOM 2197 O O . LEU B 1 124 ? 0.111 2.418 -2.254 1 97.88 124 LEU B O 1
ATOM 2201 N N . ASN B 1 125 ? 1.642 4.012 -2.65 1 98.31 125 ASN B N 1
ATOM 2202 C CA . ASN B 1 125 ? 1.018 4.961 -1.735 1 98.31 125 ASN B CA 1
ATOM 2203 C C . ASN B 1 125 ? -0.33 5.445 -2.264 1 98.31 125 ASN B C 1
ATOM 2205 O O . ASN B 1 125 ? -1.247 5.715 -1.486 1 98.31 125 ASN B O 1
ATOM 2209 N N . THR B 1 126 ? -0.398 5.551 -3.535 1 98.5 126 THR B N 1
ATOM 2210 C CA . THR B 1 126 ? -1.676 5.895 -4.148 1 98.5 126 THR B CA 1
ATOM 2211 C C . THR B 1 126 ? -2.711 4.805 -3.893 1 98.5 126 THR B C 1
ATOM 2213 O O . THR B 1 126 ? -3.887 5.098 -3.662 1 98.5 126 THR B O 1
ATOM 2216 N N . ALA B 1 127 ? -2.277 3.557 -3.957 1 98.88 127 ALA B N 1
ATOM 2217 C CA . ALA B 1 127 ? -3.172 2.447 -3.639 1 98.88 127 ALA B CA 1
ATOM 2218 C C . ALA B 1 127 ? -3.637 2.516 -2.188 1 98.88 127 ALA B C 1
ATOM 2220 O O . ALA B 1 127 ? -4.809 2.273 -1.893 1 98.88 127 ALA B O 1
ATOM 2221 N N . LEU B 1 128 ? -2.717 2.834 -1.31 1 98.88 128 LEU B N 1
ATOM 2222 C CA . LEU B 1 128 ? -3.092 3.008 0.089 1 98.88 128 LEU B CA 1
ATOM 2223 C C . LEU B 1 128 ? -4.102 4.137 0.245 1 98.88 128 LEU B C 1
ATOM 2225 O O . LEU B 1 128 ? -5.059 4.02 1.015 1 98.88 128 LEU B O 1
ATOM 2229 N N . PHE B 1 129 ? -3.861 5.242 -0.45 1 98.88 129 PHE B N 1
ATOM 2230 C CA . PHE B 1 129 ? -4.801 6.355 -0.49 1 98.88 129 PHE B CA 1
ATOM 2231 C C . PHE B 1 129 ? -6.172 5.891 -0.97 1 98.88 129 PHE B C 1
ATOM 2233 O O . PHE B 1 129 ? -7.195 6.246 -0.379 1 98.88 129 PHE B O 1
ATOM 2240 N N . GLY B 1 130 ? -6.219 5.098 -1.976 1 98.81 130 GLY B N 1
ATOM 2241 C CA . GLY B 1 130 ? -7.457 4.539 -2.5 1 98.81 130 GLY B CA 1
ATOM 2242 C C . GLY B 1 130 ? -8.188 3.666 -1.501 1 98.81 130 GLY B C 1
ATOM 2243 O O . GLY B 1 130 ? -9.422 3.703 -1.422 1 98.81 130 GLY B O 1
ATOM 2244 N N . ALA B 1 131 ? -7.465 2.869 -0.776 1 98.81 131 ALA B N 1
ATOM 2245 C CA . ALA B 1 131 ? -8.062 2.006 0.237 1 98.81 131 ALA B CA 1
ATOM 2246 C C . ALA B 1 131 ? -8.797 2.826 1.293 1 98.81 131 ALA B C 1
ATOM 2248 O O . ALA B 1 131 ? -9.898 2.463 1.719 1 98.81 131 ALA B O 1
ATOM 2249 N N . LEU B 1 132 ? -8.188 3.941 1.671 1 98.75 132 LEU B N 1
ATOM 2250 C CA . LEU B 1 132 ? -8.82 4.805 2.664 1 98.75 132 LEU B CA 1
ATOM 2251 C C . LEU B 1 132 ? -10.078 5.449 2.1 1 98.75 132 LEU B C 1
ATOM 2253 O O . LEU B 1 132 ? -11.078 5.605 2.812 1 98.75 132 LEU B O 1
ATOM 2257 N N . LEU B 1 133 ? -10.055 5.781 0.833 1 98.38 133 LEU B N 1
ATOM 2258 C CA . LEU B 1 133 ? -11.219 6.383 0.194 1 98.38 133 LEU B CA 1
ATOM 2259 C C . LEU B 1 133 ? -12.383 5.395 0.135 1 98.38 133 LEU B C 1
ATOM 2261 O O . LEU B 1 133 ? -13.523 5.75 0.438 1 98.38 133 LEU B O 1
ATOM 2265 N N . PHE B 1 134 ? -12.109 4.141 -0.258 1 97.12 134 PHE B N 1
ATOM 2266 C CA . PHE B 1 134 ? -13.25 3.24 -0.348 1 97.12 134 PHE B CA 1
ATOM 2267 C C . PHE B 1 134 ? -13.703 2.795 1.038 1 97.12 134 PHE B C 1
ATOM 2269 O O . PHE B 1 134 ? -14.852 2.393 1.224 1 97.12 134 PHE B O 1
ATOM 2276 N N . PHE B 1 135 ? -12.82 2.807 2.01 1 97.38 135 PHE B N 1
ATOM 2277 C CA . PHE B 1 135 ? -13.25 2.594 3.385 1 97.38 135 PHE B CA 1
ATOM 2278 C C . PHE B 1 135 ? -14.297 3.627 3.791 1 97.38 135 PHE B C 1
ATOM 2280 O O . PHE B 1 135 ? -15.367 3.271 4.297 1 97.38 135 PHE B O 1
ATOM 2287 N N . ILE B 1 136 ? -13.969 4.914 3.549 1 96.25 136 ILE B N 1
ATOM 2288 C CA . ILE B 1 136 ? -14.867 6.008 3.893 1 96.25 136 ILE B CA 1
ATOM 2289 C C . ILE B 1 136 ? -16.172 5.859 3.125 1 96.25 136 ILE B C 1
ATOM 2291 O O . ILE B 1 136 ? -17.266 6.012 3.697 1 96.25 136 ILE B O 1
ATOM 2295 N N . GLY B 1 137 ? -16.094 5.539 1.893 1 94.5 137 GLY B N 1
ATOM 2296 C CA . GLY B 1 137 ? -17.281 5.367 1.071 1 94.5 137 GLY B CA 1
ATOM 2297 C C . GLY B 1 137 ? -18.172 4.234 1.544 1 94.5 137 GLY B C 1
ATOM 2298 O O . GLY B 1 137 ? -19.406 4.363 1.55 1 94.5 137 GLY B O 1
ATOM 2299 N N . MET B 1 138 ? -17.609 3.166 1.917 1 92.25 138 MET B N 1
ATOM 2300 C CA . MET B 1 138 ? -18.359 1.992 2.348 1 92.25 138 MET B CA 1
ATOM 2301 C C . MET B 1 138 ? -18.953 2.203 3.738 1 92.25 138 MET B C 1
ATOM 2303 O O . MET B 1 138 ? -20.031 1.687 4.047 1 92.25 138 MET B O 1
ATOM 2307 N N . LYS B 1 139 ? -18.219 2.873 4.527 1 89.38 139 LYS B N 1
ATOM 2308 C CA . LYS B 1 139 ? -18.734 3.178 5.859 1 89.38 139 LYS B CA 1
ATOM 2309 C C . LYS B 1 139 ? -19.984 4.055 5.781 1 89.38 139 LYS B C 1
ATOM 2311 O O . LYS B 1 139 ? -20.922 3.865 6.547 1 89.38 139 LYS B O 1
ATOM 2316 N N . ASN B 1 140 ? -19.984 4.914 4.848 1 84.31 140 ASN B N 1
ATOM 2317 C CA . ASN B 1 140 ? -21.125 5.816 4.68 1 84.31 140 ASN B CA 1
ATOM 2318 C C . ASN B 1 140 ? -22.328 5.09 4.094 1 84.31 140 ASN B C 1
ATOM 2320 O O . ASN B 1 140 ? -23.453 5.57 4.203 1 84.31 140 ASN B O 1
ATOM 2324 N N . SER B 1 141 ? -22.219 3.994 3.484 1 75.44 141 SER B N 1
ATOM 2325 C CA . SER B 1 141 ? -23.297 3.262 2.852 1 75.44 141 SER B CA 1
ATOM 2326 C C . SER B 1 141 ? -23.969 2.301 3.832 1 75.44 141 SER B C 1
ATOM 2328 O O . SER B 1 141 ? -25.047 1.782 3.562 1 75.44 141 SER B O 1
ATOM 2330 N N . ILE B 1 142 ? -23.359 1.95 4.844 1 63.19 142 ILE B N 1
ATOM 2331 C CA . ILE B 1 142 ? -23.953 1.062 5.84 1 63.19 142 ILE B CA 1
ATOM 2332 C C . ILE B 1 142 ? -25.016 1.809 6.633 1 63.19 142 ILE B C 1
ATOM 2334 O O . ILE B 1 142 ? -24.734 2.846 7.238 1 63.19 142 ILE B O 1
ATOM 2338 N N . PRO B 1 143 ? -26.375 1.57 6.332 1 58.56 143 PRO B N 1
ATOM 2339 C CA . PRO B 1 143 ? -27.484 2.268 6.984 1 58.56 143 PRO B CA 1
ATOM 2340 C C . PRO B 1 143 ? -27.391 2.244 8.508 1 58.56 143 PRO B C 1
ATOM 2342 O O . PRO B 1 143 ? -27.047 1.212 9.094 1 58.56 143 PRO B O 1
ATOM 2345 N N . ARG B 1 144 ? -27.141 3.387 9.125 1 49.25 144 ARG B N 1
ATOM 2346 C CA . ARG B 1 144 ? -27.172 3.561 10.57 1 49.25 144 ARG B CA 1
ATOM 2347 C C . ARG B 1 144 ? -28.484 3.055 11.156 1 49.25 144 ARG B C 1
ATOM 2349 O O . ARG B 1 144 ? -28.672 3.059 12.375 1 49.25 144 ARG B O 1
ATOM 2356 N N . SER B 1 145 ? -29.453 2.885 10.453 1 45.5 145 SER B N 1
ATOM 2357 C CA . SER B 1 145 ? -30.781 2.672 11.008 1 45.5 145 SER B CA 1
ATOM 2358 C C . SER B 1 145 ? -30.828 1.438 11.898 1 45.5 145 SER B C 1
ATOM 2360 O O . SER B 1 145 ? -31.766 1.248 12.664 1 45.5 145 SER B O 1
ATOM 2362 N N . GLN B 1 146 ? -29.938 0.593 11.688 1 41.5 146 GLN B N 1
ATOM 2363 C CA . GLN B 1 146 ? -30.25 -0.632 12.414 1 41.5 146 GLN B CA 1
ATOM 2364 C C . GLN B 1 146 ? -30.062 -0.436 13.922 1 41.5 146 GLN B C 1
ATOM 2366 O O . GLN B 1 146 ? -30.406 -1.317 14.711 1 41.5 146 GLN B O 1
ATOM 2371 N N . LEU B 1 147 ? -29.328 0.624 14.266 1 40.78 147 LEU B N 1
ATOM 2372 C CA . LEU B 1 147 ? -29.172 0.742 15.711 1 40.78 147 LEU B CA 1
ATOM 2373 C C . LEU B 1 147 ? -30.484 1.187 16.359 1 40.78 147 LEU B C 1
ATOM 2375 O O . LEU B 1 147 ? -30.688 0.96 17.562 1 40.78 147 LEU B O 1
ATOM 2379 N N . ARG B 1 148 ? -31.188 2.078 15.773 1 38.44 148 ARG B N 1
ATOM 2380 C CA . ARG B 1 148 ? -32.344 2.613 16.516 1 38.44 148 ARG B CA 1
ATOM 2381 C C . ARG B 1 148 ? -33.5 1.648 16.484 1 38.44 148 ARG B C 1
ATOM 2383 O O . ARG B 1 148 ? -34.531 1.945 15.867 1 38.44 148 ARG B O 1
ATOM 2390 N N . LYS B 1 149 ? -33.375 0.504 15.984 1 40.28 149 LYS B N 1
ATOM 2391 C CA . LYS B 1 149 ? -34.625 -0.237 15.953 1 40.28 149 LYS B CA 1
ATOM 2392 C C . LYS B 1 149 ? -35.25 -0.288 17.328 1 40.28 149 LYS B C 1
ATOM 2394 O O . LYS B 1 149 ? -36.438 0.056 17.484 1 40.28 149 LYS B O 1
ATOM 2399 N N . LYS B 1 150 ? -35.312 -1.589 17.953 1 42.72 150 LYS B N 1
ATOM 2400 C CA . LYS B 1 150 ? -36.5 -2.273 18.5 1 42.72 150 LYS B CA 1
ATOM 2401 C C . LYS B 1 150 ? -36.781 -1.834 19.922 1 42.72 150 LYS B C 1
ATOM 2403 O O . LYS B 1 150 ? -36.25 -2.424 20.875 1 42.72 150 LYS B O 1
ATOM 2408 N N . THR B 1 151 ? -36.406 -0.652 20.375 1 41.34 151 THR B N 1
ATOM 2409 C CA . THR B 1 151 ? -36.906 -0.657 21.734 1 41.34 151 THR B CA 1
ATOM 2410 C C . THR B 1 151 ? -38.438 -0.646 21.75 1 41.34 151 THR B C 1
ATOM 2412 O O . THR B 1 151 ? -39.062 0.299 21.266 1 41.34 151 THR B O 1
ATOM 2415 N N . PRO B 1 152 ? -39.062 -1.845 21.562 1 43.72 152 PRO B N 1
ATOM 2416 C CA . PRO B 1 152 ? -40.531 -1.89 21.719 1 43.72 152 PRO B CA 1
ATOM 2417 C C . PRO B 1 152 ? -41.031 -1.091 22.922 1 43.72 152 PRO B C 1
ATOM 2419 O O . PRO B 1 152 ? -40.375 -1.106 23.984 1 43.72 152 PRO B O 1
ATOM 2422 N N . LYS B 1 153 ? -41.656 -0.1 22.797 1 44.03 153 LYS B N 1
ATOM 2423 C CA . LYS B 1 153 ? -42.375 0.625 23.844 1 44.03 153 LYS B CA 1
ATOM 2424 C C . LYS B 1 153 ? -43.219 -0.324 24.703 1 44.03 153 LYS B C 1
ATOM 2426 O O . LYS B 1 153 ? -43.969 -1.146 24.156 1 44.03 153 LYS B O 1
ATOM 2431 N N . ALA B 1 154 ? -42.875 -0.462 25.906 1 46.41 154 ALA B N 1
ATOM 2432 C CA . ALA B 1 154 ? -43.625 -1.206 26.938 1 46.41 154 ALA B CA 1
ATOM 2433 C C . ALA B 1 154 ? -45.094 -0.85 26.922 1 46.41 154 ALA B C 1
ATOM 2435 O O . ALA B 1 154 ? -45.469 0.325 27.016 1 46.41 154 ALA B O 1
ATOM 2436 N N . LYS B 1 155 ? -45.938 -1.677 26.328 1 41.66 155 LYS B N 1
ATOM 2437 C CA . LYS B 1 155 ? -47.375 -1.561 26.562 1 41.66 155 LYS B CA 1
ATOM 2438 C C . LYS B 1 155 ? -47.688 -1.572 28.062 1 41.66 155 LYS B C 1
ATOM 2440 O O . LYS B 1 155 ? -47.344 -2.535 28.766 1 41.66 155 LYS B O 1
ATOM 2445 N N . THR B 1 156 ? -47.469 -0.421 28.719 1 38.16 156 THR B N 1
ATOM 2446 C CA . THR B 1 156 ? -48.062 -0.34 30.062 1 38.16 156 THR B CA 1
ATOM 2447 C C . THR B 1 156 ? -49.5 -0.835 30.062 1 38.16 156 THR B C 1
ATOM 2449 O O . THR B 1 156 ? -50.344 -0.278 29.375 1 38.16 156 THR B O 1
ATOM 2452 N N . VAL B 1 157 ? -49.781 -2.092 30.375 1 34.28 157 VAL B N 1
ATOM 2453 C CA . VAL B 1 157 ? -51.062 -2.471 30.953 1 34.28 157 VAL B CA 1
ATOM 2454 C C . VAL B 1 157 ? -51.219 -1.801 32.312 1 34.28 157 VAL B C 1
ATOM 2456 O O . VAL B 1 157 ? -50.281 -1.739 33.094 1 34.28 157 VAL B O 1
#

Organism: Glycine soja (NCBI:txid3848)

Secondary structure (DSSP, 8-state):
--HHHHHHHHHHHHHHHHHHHHHHHT--TT--TTHHHHHHHHHHHHHHHHHHHTSPPPPPPHHHHHHHHHHHHHHHHHHHHTT-HHHHHHHHHHHHHHHHHH--GGGS-TTSHHHHHHHHHHHHHHHHHHHHHHHHHHHHHS-GGGGS---------/--HHHHHHHHHHHHHHHHHHHHHHHT--TT--TTHHHHHHHHHHHHHHHHHHHTSPPPPPPHHHHHHHHHHHHHHHHHHHHTT-HHHHHHHHHHHHHHHHHH--GGGS-TTSHHHHHHHHHHHHHHHHHHHHHHHHHHHHHS-GGGGS---------